Protein AF-A0A538U4K5-F1 (afdb_monomer_lite)

InterPro domains:
  IPR019690 Protein of unknown function DUF2569 [PF10754] (77-224)

Secondary structure (DSSP, 8-state):
--HHHHHHHHHHHHSS-----GGG-SPPPS-PPP--PPPP---------------------PPP---S------PPPPS-THHHHHHHHHHHHHHHHHHTTGGGGGGSSHHHHHHHH-TTSTT--S-HHHHHHHHHHHHHHHHHHHHHHHHHHTT-TTHHHHHHHHHHHHHHHHHHHHHHHHT-TT--HHHHHHHHHHHHHHHHHHHHHHHHHHH-HHHHHH---

pLDDT: mean 70.92, std 19.91, range [31.58, 97.25]

Radius of gyration: 25.98 Å; chains: 1; bounding box: 56×48×83 Å

Organism: Eiseniibacteriota bacterium (NCBI:txid2212470)

Foldseek 3Di:
DDVVLVVLLVLLLLLLPALLLLLVQQDDDDDDDDDDDDDDDDDDDDDDDDDDDDDDDDDDDDDDDDPDDDDPPQDQDDQDDSSVSNLVSLVCQLVRLVVNCVSVVVCPDPVNVCLDPDPPDPSNQVCNVLSCLSVVLSVVLNVLSVVLNVLSVVLAPCNLVSVLVSLVSSLVSLVVSLVVVVVRPSRDPVSNVSSVVSSVSNVVSSVVSSCCCVPPPSSVRRRPD

Structure (mmCIF, N/CA/C/O backbone):
data_AF-A0A538U4K5-F1
#
_entry.id   AF-A0A538U4K5-F1
#
loop_
_atom_site.group_PDB
_atom_site.id
_atom_site.type_symbol
_atom_site.label_atom_id
_atom_site.label_alt_id
_atom_site.label_comp_id
_atom_site.label_asym_id
_atom_site.label_entity_id
_atom_site.label_seq_id
_atom_site.pdbx_PDB_ins_code
_atom_site.Cartn_x
_atom_site.Cartn_y
_atom_site.Cartn_z
_atom_site.occupancy
_atom_site.B_iso_or_equiv
_atom_site.auth_seq_id
_atom_site.auth_comp_id
_atom_site.auth_asym_id
_atom_site.auth_atom_id
_atom_site.pdbx_PDB_model_num
ATOM 1 N N . MET A 1 1 ? 3.832 12.870 24.064 1.00 53.09 1 MET A N 1
ATOM 2 C CA . MET A 1 1 ? 4.054 11.869 22.998 1.00 53.09 1 MET A CA 1
ATOM 3 C C . MET A 1 1 ? 5.325 11.111 23.354 1.00 53.09 1 MET A C 1
ATOM 5 O O . MET A 1 1 ? 6.377 11.726 23.405 1.00 53.09 1 MET A O 1
ATOM 9 N N . ASN A 1 2 ? 5.238 9.840 23.737 1.00 70.75 2 ASN A N 1
ATOM 10 C CA . ASN A 1 2 ? 6.406 9.018 24.077 1.00 70.75 2 ASN A CA 1
ATOM 11 C C . ASN A 1 2 ? 7.205 8.670 22.805 1.00 70.75 2 ASN A C 1
ATOM 13 O O . ASN A 1 2 ? 6.616 8.486 21.743 1.00 70.75 2 ASN A O 1
ATOM 17 N N . TRP A 1 3 ? 8.536 8.563 22.904 1.00 47.19 3 TRP A N 1
ATOM 18 C CA . TRP A 1 3 ? 9.438 8.273 21.772 1.00 47.19 3 TRP A CA 1
ATOM 19 C C . TRP A 1 3 ? 9.068 6.997 20.996 1.00 47.19 3 TRP A C 1
ATOM 21 O O . TRP A 1 3 ? 9.219 6.943 19.779 1.00 47.19 3 TRP A O 1
ATOM 31 N N . LEU A 1 4 ? 8.475 6.012 21.677 1.00 50.88 4 LEU A N 1
ATOM 32 C CA . LEU A 1 4 ? 7.882 4.823 21.057 1.00 50.88 4 LEU A CA 1
ATOM 33 C C . LEU A 1 4 ? 6.727 5.156 20.098 1.00 50.88 4 LEU A C 1
ATOM 35 O O . LEU A 1 4 ? 6.628 4.554 19.036 1.00 50.88 4 LEU A O 1
ATOM 39 N N . GLY A 1 5 ? 5.879 6.133 20.427 1.00 46.34 5 GLY A N 1
ATOM 40 C CA . GLY A 1 5 ? 4.803 6.599 19.549 1.00 46.34 5 GLY A CA 1
ATOM 41 C C . GLY A 1 5 ? 5.328 7.285 18.288 1.00 46.34 5 GLY A C 1
ATOM 42 O O . GLY A 1 5 ? 4.755 7.107 17.219 1.00 46.34 5 GLY A O 1
ATOM 43 N N . VAL A 1 6 ? 6.454 7.999 18.386 1.00 54.22 6 VAL A N 1
ATOM 44 C CA . VAL A 1 6 ? 7.130 8.615 17.231 1.00 54.22 6 VAL A CA 1
ATOM 45 C C . VAL A 1 6 ? 7.805 7.553 16.365 1.00 54.22 6 VAL A C 1
ATOM 47 O O . VAL A 1 6 ? 7.625 7.567 15.153 1.00 54.22 6 VAL A O 1
ATOM 50 N N . LEU A 1 7 ? 8.508 6.586 16.959 1.00 53.94 7 LEU A N 1
ATOM 51 C CA . LEU A 1 7 ? 9.105 5.467 16.221 1.00 53.94 7 LEU A CA 1
ATOM 52 C C . LEU A 1 7 ? 8.051 4.617 15.509 1.00 53.94 7 LEU A C 1
ATOM 54 O O . LEU A 1 7 ? 8.257 4.224 14.366 1.00 53.94 7 LEU A O 1
ATOM 58 N N . VAL A 1 8 ? 6.899 4.382 16.140 1.00 55.75 8 VAL A N 1
ATOM 59 C CA . VAL A 1 8 ? 5.781 3.663 15.519 1.00 55.75 8 VAL A CA 1
ATOM 60 C C . VAL A 1 8 ? 5.079 4.514 14.463 1.00 55.75 8 VAL A C 1
ATOM 62 O O . VAL A 1 8 ? 4.696 3.972 13.433 1.00 55.75 8 VAL A O 1
ATOM 65 N N . LEU A 1 9 ? 4.941 5.831 14.643 1.00 57.16 9 LEU A N 1
ATOM 66 C CA . LEU A 1 9 ? 4.434 6.729 13.599 1.00 57.16 9 LEU A CA 1
ATOM 67 C C . LEU A 1 9 ? 5.369 6.725 12.379 1.00 57.16 9 LEU A C 1
ATOM 69 O O . LEU A 1 9 ? 4.904 6.576 11.254 1.00 57.16 9 LEU A O 1
ATOM 73 N N . LEU A 1 10 ? 6.682 6.810 12.597 1.00 54.56 10 LEU A N 1
ATOM 74 C CA . LEU A 1 10 ? 7.697 6.727 11.545 1.00 54.56 10 LEU A CA 1
ATOM 75 C C . LEU A 1 10 ? 7.718 5.347 10.884 1.00 54.56 10 LEU A C 1
ATOM 77 O O . LEU A 1 10 ? 7.832 5.265 9.665 1.00 54.56 10 LEU A O 1
ATOM 81 N N . ALA A 1 11 ? 7.538 4.271 11.653 1.00 51.53 11 ALA A N 1
ATOM 82 C CA . ALA A 1 11 ? 7.352 2.933 11.107 1.00 51.53 11 ALA A CA 1
ATOM 83 C C . ALA A 1 11 ? 6.053 2.843 10.297 1.00 51.53 11 ALA A C 1
ATOM 85 O O . ALA A 1 11 ? 6.064 2.249 9.238 1.00 51.53 11 ALA A O 1
ATOM 86 N N . SER A 1 12 ? 4.961 3.483 10.722 1.00 50.16 12 SER A N 1
ATOM 87 C CA . SER A 1 12 ? 3.667 3.490 10.013 1.00 50.16 12 SER A CA 1
ATOM 88 C C . SER A 1 12 ? 3.699 4.318 8.727 1.00 50.16 12 SER A C 1
ATOM 90 O O . SER A 1 12 ? 3.069 3.950 7.742 1.00 50.16 12 SER A O 1
ATOM 92 N N . LEU A 1 13 ? 4.462 5.413 8.718 1.00 56.06 13 LEU A N 1
ATOM 93 C CA . LEU A 1 13 ? 4.720 6.237 7.534 1.00 56.06 13 LEU A CA 1
ATOM 94 C C . LEU A 1 13 ? 5.759 5.597 6.595 1.00 56.06 13 LEU A C 1
ATOM 96 O O . LEU A 1 13 ? 5.723 5.835 5.388 1.00 56.06 13 LEU A O 1
ATOM 100 N N . GLY A 1 14 ? 6.670 4.783 7.138 1.00 47.31 14 GLY A N 1
ATOM 101 C CA . GLY A 1 14 ? 7.687 4.023 6.404 1.00 47.31 14 GLY A CA 1
ATOM 102 C C . GLY A 1 14 ? 7.277 2.597 6.016 1.00 47.31 14 GLY A C 1
ATOM 103 O O . GLY A 1 14 ? 8.011 1.941 5.285 1.00 47.31 14 GLY A O 1
ATOM 104 N N . LEU A 1 15 ? 6.123 2.120 6.490 1.00 47.16 15 LEU A N 1
ATOM 105 C CA . LEU A 1 15 ? 5.632 0.749 6.323 1.00 47.16 15 LEU A CA 1
ATOM 106 C C . LEU A 1 15 ? 5.167 0.439 4.902 1.00 47.16 15 LEU A C 1
ATOM 108 O O . LEU A 1 15 ? 5.254 -0.700 4.458 1.00 47.16 15 LEU A O 1
ATOM 112 N N . GLY A 1 16 ? 4.727 1.456 4.169 1.00 43.38 16 GLY A N 1
ATOM 113 C CA . GLY A 1 16 ? 4.852 1.432 2.723 1.00 43.38 16 GLY A CA 1
ATOM 114 C C . GLY A 1 16 ? 6.176 2.095 2.424 1.00 43.38 16 GLY A C 1
ATOM 115 O O . GLY A 1 16 ? 6.209 3.314 2.384 1.00 43.38 16 GLY A O 1
ATOM 116 N N . GLY A 1 17 ? 7.288 1.377 2.284 1.00 41.28 17 GLY A N 1
ATOM 117 C CA . GLY A 1 17 ? 8.502 2.038 1.809 1.00 41.28 17 GLY A CA 1
ATOM 118 C C . GLY A 1 17 ? 8.335 2.495 0.366 1.00 41.28 17 GLY A C 1
ATOM 119 O O . GLY A 1 17 ? 7.265 2.359 -0.232 1.00 41.28 17 GLY A O 1
ATOM 120 N N . GLY A 1 18 ? 9.338 3.238 -0.100 1.00 43.12 18 GLY A N 1
ATOM 121 C CA . GLY A 1 18 ? 9.331 3.978 -1.361 1.00 43.12 18 GLY A CA 1
ATOM 122 C C . GLY A 1 18 ? 8.609 3.210 -2.448 1.00 43.12 18 GLY A C 1
ATOM 123 O O . GLY A 1 18 ? 8.937 2.053 -2.683 1.00 43.12 18 GLY A O 1
ATOM 124 N N . VAL A 1 19 ? 7.634 3.855 -3.085 1.00 43.81 19 VAL A N 1
ATOM 125 C CA . VAL A 1 19 ? 7.150 3.375 -4.374 1.00 43.81 19 VAL A CA 1
ATOM 126 C C . VAL A 1 19 ? 8.402 3.161 -5.210 1.00 43.81 19 VAL A C 1
ATOM 128 O O . VAL A 1 19 ? 9.259 4.054 -5.251 1.00 43.81 19 VAL A O 1
ATOM 131 N N . SER A 1 20 ? 8.603 1.925 -5.656 1.00 47.94 20 SER A N 1
ATOM 132 C CA . SER A 1 20 ? 9.858 1.400 -6.179 1.00 47.94 20 SER A CA 1
ATOM 133 C C . SER A 1 20 ? 10.149 2.003 -7.547 1.00 47.94 20 SER A C 1
ATOM 135 O O . SER A 1 20 ? 10.231 1.317 -8.548 1.00 47.94 20 SER A O 1
ATOM 137 N N . GLY A 1 21 ? 10.346 3.321 -7.596 1.00 45.84 21 GLY A N 1
ATOM 138 C CA . GLY A 1 21 ? 10.650 4.057 -8.809 1.00 45.84 21 GLY A CA 1
ATOM 139 C C . GLY A 1 21 ? 12.049 3.722 -9.317 1.00 45.84 21 GLY A C 1
ATOM 140 O O . GLY A 1 21 ? 12.937 4.558 -9.333 1.00 45.84 21 GLY A O 1
ATOM 141 N N . TRP A 1 22 ? 12.313 2.520 -9.798 1.00 45.53 22 TRP A N 1
ATOM 142 C CA . TRP A 1 22 ? 13.553 2.230 -10.526 1.00 45.53 22 TRP A CA 1
ATOM 143 C C . TRP A 1 22 ? 13.806 3.273 -11.643 1.00 45.53 22 TRP A C 1
ATOM 145 O O . TRP A 1 22 ? 14.951 3.621 -11.938 1.00 45.53 22 TRP A O 1
ATOM 155 N N . ALA A 1 23 ? 12.730 3.878 -12.165 1.00 44.97 23 ALA A N 1
ATOM 156 C CA . ALA A 1 23 ? 12.706 4.979 -13.118 1.00 44.97 23 ALA A CA 1
ATOM 157 C C . ALA A 1 23 ? 13.570 6.207 -12.756 1.00 44.97 23 ALA A C 1
ATOM 159 O O . ALA A 1 23 ? 13.979 6.917 -13.678 1.00 44.97 23 ALA A O 1
ATOM 160 N N . TYR A 1 24 ? 13.868 6.480 -11.477 1.00 44.34 24 TYR A N 1
ATOM 161 C CA . TYR A 1 24 ? 14.724 7.613 -11.083 1.00 44.34 24 TYR A CA 1
ATOM 162 C C . TYR A 1 24 ? 16.225 7.271 -11.038 1.00 44.34 24 TYR A C 1
ATOM 164 O O . TYR A 1 24 ? 17.035 8.144 -10.733 1.00 44.34 24 TYR A O 1
ATOM 172 N N . ARG A 1 25 ? 16.626 6.026 -11.340 1.00 51.12 25 ARG A N 1
ATOM 173 C CA . ARG A 1 25 ? 18.028 5.570 -11.205 1.00 51.12 25 ARG A CA 1
ATOM 174 C C . ARG A 1 25 ? 18.653 5.029 -12.486 1.00 51.12 25 ARG A C 1
ATOM 176 O O . ARG A 1 25 ? 19.656 4.323 -12.425 1.00 51.12 25 ARG A O 1
ATOM 183 N N . LEU A 1 26 ? 18.098 5.396 -13.638 1.00 43.41 26 LEU A N 1
ATOM 184 C CA . LEU A 1 26 ? 18.816 5.325 -14.907 1.00 43.41 26 LEU A CA 1
ATOM 185 C C . LEU A 1 26 ? 19.558 6.650 -15.113 1.00 43.41 26 LEU A C 1
ATOM 187 O O . LEU A 1 26 ? 18.973 7.721 -14.972 1.00 43.41 26 LEU A O 1
ATOM 191 N N . ARG A 1 27 ? 20.862 6.552 -15.389 1.00 41.72 27 ARG A N 1
ATOM 192 C CA . ARG A 1 27 ? 21.797 7.666 -15.606 1.00 41.72 27 ARG A CA 1
ATOM 193 C C . ARG A 1 27 ? 21.199 8.723 -16.553 1.00 41.72 27 ARG A C 1
ATOM 195 O O . ARG A 1 27 ? 21.012 8.410 -17.727 1.00 41.72 27 ARG A O 1
ATOM 202 N N . PRO A 1 28 ? 20.982 9.976 -16.115 1.00 44.31 28 PRO A N 1
ATOM 203 C CA . PRO A 1 28 ? 20.905 11.097 -17.041 1.00 44.31 28 PRO A CA 1
ATOM 204 C C . PRO A 1 28 ? 22.292 11.289 -17.666 1.00 44.31 28 PRO A C 1
ATOM 206 O O . PRO A 1 28 ? 23.302 11.274 -16.954 1.00 44.31 28 PRO A O 1
ATOM 209 N N . ALA A 1 29 ? 22.365 11.445 -18.989 1.00 39.00 29 ALA A N 1
ATOM 210 C CA . ALA A 1 29 ? 23.572 11.971 -19.619 1.00 39.00 29 ALA A CA 1
ATOM 211 C C . ALA A 1 29 ? 23.937 13.312 -18.948 1.00 39.00 29 ALA A C 1
ATOM 213 O O . ALA A 1 29 ? 23.056 14.086 -18.580 1.00 39.00 29 ALA A O 1
ATOM 214 N N . ALA A 1 30 ? 25.231 13.517 -18.706 1.00 41.78 30 ALA A N 1
ATOM 215 C CA . ALA A 1 30 ? 25.769 14.598 -17.888 1.00 41.78 30 ALA A CA 1
ATOM 216 C C . ALA A 1 30 ? 25.244 15.989 -18.293 1.00 41.78 30 ALA A C 1
ATOM 218 O O . ALA A 1 30 ? 25.270 16.338 -19.470 1.00 41.78 30 ALA A O 1
ATOM 219 N N . GLY A 1 31 ? 24.837 16.789 -17.301 1.00 42.06 31 GLY A N 1
ATOM 220 C CA . GLY A 1 31 ? 24.504 18.203 -17.486 1.00 42.06 31 GLY A CA 1
ATOM 221 C C . GLY A 1 31 ? 23.609 18.767 -16.382 1.00 42.06 31 GLY A C 1
ATOM 222 O O . GLY A 1 31 ? 22.417 18.949 -16.594 1.00 42.06 31 GLY A O 1
ATOM 223 N N . SER A 1 32 ? 24.170 19.052 -15.205 1.00 43.31 32 SER A N 1
ATOM 224 C CA . SER A 1 32 ? 23.484 19.816 -14.148 1.00 43.31 32 SER A CA 1
ATOM 225 C C . SER A 1 32 ? 23.875 21.299 -14.227 1.00 43.31 32 SER A C 1
ATOM 227 O O . SER A 1 32 ? 25.074 21.572 -14.277 1.00 43.31 32 SER A O 1
ATOM 229 N N . PRO A 1 33 ? 22.939 22.263 -14.141 1.00 41.78 33 PRO A N 1
ATOM 230 C CA . PRO A 1 33 ? 23.240 23.616 -13.673 1.00 41.78 33 PRO A CA 1
ATOM 231 C C . PRO A 1 33 ? 22.948 23.783 -12.161 1.00 41.78 33 PRO A C 1
ATOM 233 O O . PRO A 1 33 ? 22.245 22.956 -11.574 1.00 41.78 33 PRO A O 1
ATOM 236 N N . PRO A 1 34 ? 23.537 24.801 -11.499 1.00 47.62 34 PRO A N 1
ATOM 237 C CA . PRO A 1 34 ? 23.807 24.773 -10.064 1.00 47.62 34 PRO A CA 1
ATOM 238 C C . PRO A 1 34 ? 22.653 25.241 -9.160 1.00 47.62 34 PRO A C 1
ATOM 240 O O . PRO A 1 34 ? 21.861 26.116 -9.493 1.00 47.62 34 PRO A O 1
ATOM 243 N N . THR A 1 35 ? 22.660 24.631 -7.975 1.00 43.12 35 THR A N 1
ATOM 244 C CA . THR A 1 35 ? 22.139 24.996 -6.648 1.00 43.12 35 THR A CA 1
ATOM 245 C C . THR A 1 35 ? 21.566 26.408 -6.452 1.00 43.12 35 THR A C 1
ATOM 247 O O . THR A 1 35 ? 22.290 27.396 -6.538 1.00 43.12 35 THR A O 1
ATOM 250 N N . ALA A 1 36 ? 20.310 26.481 -5.993 1.00 35.66 36 ALA A N 1
ATOM 251 C CA . ALA A 1 36 ? 19.756 27.641 -5.291 1.00 35.66 36 ALA A CA 1
ATOM 252 C C . ALA A 1 36 ? 19.605 27.326 -3.788 1.00 35.66 36 ALA A C 1
ATOM 254 O O . ALA A 1 36 ? 19.061 26.288 -3.410 1.00 35.66 36 ALA A O 1
ATOM 255 N N . ALA A 1 37 ? 20.142 28.212 -2.948 1.00 41.94 37 ALA A N 1
ATOM 256 C CA . ALA A 1 37 ? 20.173 28.125 -1.488 1.00 41.94 37 ALA A CA 1
ATOM 257 C C . ALA A 1 37 ? 18.790 28.362 -0.839 1.00 41.94 37 ALA A C 1
ATOM 259 O O . ALA A 1 37 ? 17.983 29.106 -1.397 1.00 41.94 37 ALA A O 1
ATOM 260 N N . PRO A 1 38 ? 18.505 27.804 0.354 1.00 45.44 38 PRO A N 1
ATOM 261 C CA . PRO A 1 38 ? 17.278 28.112 1.079 1.00 45.44 38 PRO A CA 1
ATOM 262 C C . PRO A 1 38 ? 17.400 29.402 1.909 1.00 45.44 38 PRO A C 1
ATOM 264 O O . PRO A 1 38 ? 18.354 29.597 2.662 1.00 45.44 38 PRO A O 1
ATOM 267 N N . LEU A 1 39 ? 16.384 30.260 1.780 1.00 34.03 39 LEU A N 1
ATOM 268 C CA . LEU A 1 39 ? 16.107 31.420 2.630 1.00 34.03 39 LEU A CA 1
ATOM 269 C C . LEU A 1 39 ? 15.771 30.968 4.060 1.00 34.03 39 LEU A C 1
ATOM 271 O O . LEU A 1 39 ? 14.847 30.183 4.273 1.00 34.03 39 LEU A O 1
ATOM 275 N N . ALA A 1 40 ? 16.516 31.488 5.034 1.00 35.91 40 ALA A N 1
ATOM 276 C CA . ALA A 1 40 ? 16.239 31.349 6.457 1.00 35.91 40 ALA A CA 1
ATOM 277 C C . ALA A 1 40 ? 15.166 32.360 6.888 1.00 35.91 40 ALA A C 1
ATOM 279 O O . ALA A 1 40 ? 15.289 33.550 6.602 1.00 35.91 40 ALA A O 1
ATOM 280 N N . LEU A 1 41 ? 14.141 31.898 7.606 1.00 37.06 41 LEU A N 1
ATOM 281 C CA . LEU A 1 41 ? 13.192 32.757 8.310 1.00 37.06 41 LEU A CA 1
ATOM 282 C C . LEU A 1 41 ? 13.137 32.29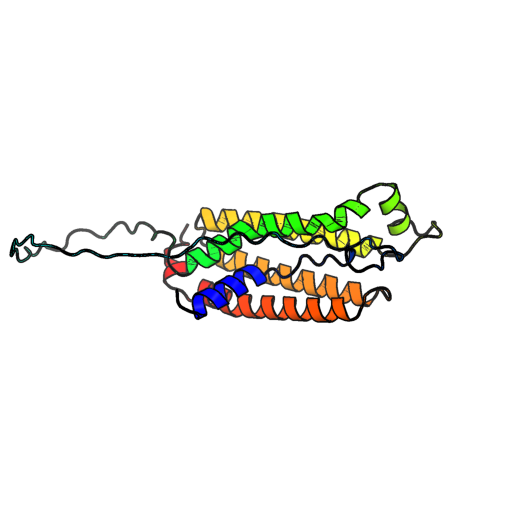7 9.770 1.00 37.06 41 LEU A C 1
ATOM 284 O O . LEU A 1 41 ? 12.618 31.224 10.078 1.00 37.06 41 LEU A O 1
ATOM 288 N N . ALA A 1 42 ? 13.749 33.087 10.647 1.00 43.19 42 ALA A N 1
ATOM 289 C CA . ALA A 1 42 ? 13.606 32.972 12.091 1.00 43.19 42 ALA A CA 1
ATOM 290 C C . ALA A 1 42 ? 12.321 33.683 12.540 1.00 43.19 42 ALA A C 1
ATOM 292 O O . ALA A 1 42 ? 11.874 34.625 11.880 1.00 43.19 42 ALA A O 1
ATOM 293 N N . PRO A 1 43 ? 11.751 33.276 13.678 1.00 50.19 43 PRO A N 1
ATOM 294 C CA . PRO A 1 43 ? 11.221 34.284 14.588 1.00 50.19 43 PRO A CA 1
ATOM 295 C C . PRO A 1 43 ? 11.913 34.262 15.958 1.00 50.19 43 PRO A C 1
ATOM 297 O O . PRO A 1 43 ? 12.255 33.206 16.495 1.00 50.19 43 PRO A O 1
ATOM 300 N N . ASP A 1 44 ? 12.101 35.474 16.481 1.00 43.19 44 ASP A N 1
ATOM 301 C CA . ASP A 1 44 ? 12.688 35.821 17.774 1.00 43.19 44 ASP A CA 1
ATOM 302 C C . ASP A 1 44 ? 11.922 35.235 18.979 1.00 43.19 44 ASP A C 1
ATOM 304 O O . ASP A 1 44 ? 10.699 35.075 18.918 1.00 43.19 44 ASP A O 1
ATOM 308 N N . PRO A 1 45 ? 12.601 34.997 20.120 1.00 55.91 45 PRO A N 1
ATOM 309 C CA . PRO A 1 45 ? 11.965 34.669 21.389 1.00 55.91 45 PRO A CA 1
ATOM 310 C C . PRO A 1 45 ? 12.190 35.768 22.439 1.00 55.91 45 PRO A C 1
ATOM 312 O O . PRO A 1 45 ? 13.320 35.961 22.853 1.00 55.91 45 PRO A O 1
ATOM 315 N N . LEU A 1 46 ? 11.138 36.415 22.946 1.00 35.41 46 LEU A N 1
ATOM 316 C CA . LEU A 1 46 ? 11.053 37.097 24.256 1.00 35.41 46 LEU A CA 1
ATOM 317 C C . LEU A 1 46 ? 9.545 37.317 24.507 1.00 35.41 46 LEU A C 1
ATOM 319 O O . LEU A 1 46 ? 8.837 37.673 23.577 1.00 35.41 46 LEU A O 1
ATOM 323 N N . GLY A 1 47 ? 8.913 37.129 25.659 1.00 32.81 47 GLY A N 1
ATOM 324 C CA . GLY A 1 47 ? 9.327 37.011 27.046 1.00 32.81 47 GLY A CA 1
ATOM 325 C C . GLY A 1 47 ? 8.209 37.640 27.902 1.00 32.81 47 GLY A C 1
ATOM 326 O O . GLY A 1 47 ? 7.405 38.419 27.399 1.00 32.81 47 GLY A O 1
ATOM 327 N N . VAL A 1 48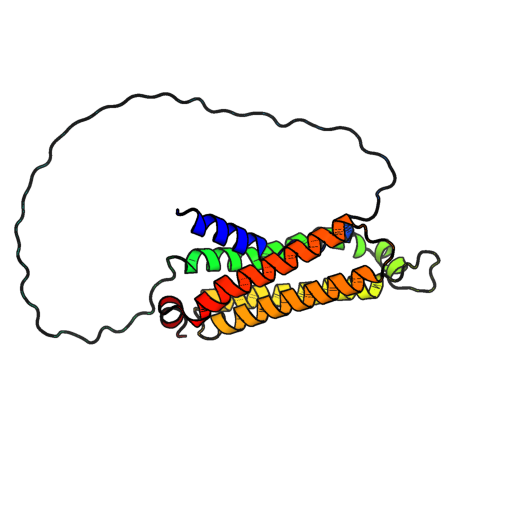 ? 8.247 37.359 29.205 1.00 40.16 48 VAL A N 1
ATOM 328 C CA . VAL A 1 48 ? 7.568 38.062 30.313 1.00 40.16 48 VAL A CA 1
ATOM 329 C C . VAL A 1 48 ? 6.239 37.479 30.829 1.00 40.16 48 VAL A C 1
ATOM 331 O O . VAL A 1 48 ? 5.261 37.252 30.126 1.00 40.16 48 VAL A O 1
ATOM 334 N N . ALA A 1 49 ? 6.304 37.234 32.138 1.00 32.56 49 ALA A N 1
ATOM 335 C CA . ALA A 1 49 ? 5.338 36.703 33.081 1.00 32.56 49 ALA A CA 1
ATOM 336 C C . ALA A 1 49 ? 4.189 37.667 33.421 1.00 32.56 49 ALA A C 1
ATOM 338 O O . ALA A 1 49 ? 4.337 38.871 33.256 1.00 32.56 49 ALA A O 1
ATOM 339 N N . ALA A 1 50 ? 3.125 37.148 34.041 1.00 36.09 50 ALA A N 1
ATOM 340 C CA . ALA A 1 50 ? 2.645 37.628 35.343 1.00 36.09 50 ALA A CA 1
ATOM 341 C C . ALA A 1 50 ? 1.511 36.741 35.885 1.00 36.09 50 ALA A C 1
ATOM 343 O O . ALA A 1 50 ? 0.777 36.088 35.151 1.00 36.09 50 ALA A O 1
ATOM 344 N N . SER A 1 51 ? 1.478 36.715 37.208 1.00 39.66 51 SER A N 1
ATOM 345 C CA . SER A 1 51 ? 0.691 35.961 38.177 1.00 39.66 51 SER A CA 1
ATOM 346 C C . SER A 1 51 ? -0.704 36.540 38.461 1.00 39.66 51 SER A C 1
ATOM 348 O O . SER A 1 51 ? -1.061 37.584 37.934 1.00 39.66 51 SER A O 1
ATOM 350 N N . GLU A 1 52 ? -1.376 35.886 39.425 1.00 41.38 52 GLU A N 1
ATOM 351 C CA . GLU A 1 52 ? -2.542 36.310 40.230 1.00 41.38 52 GLU A CA 1
ATOM 352 C C . GLU A 1 52 ? -3.932 35.941 39.681 1.00 41.38 52 GLU A C 1
ATOM 354 O O . GLU A 1 52 ? -4.169 35.985 38.485 1.00 41.38 52 GLU A O 1
ATOM 359 N N . LEU A 1 53 ? -4.945 35.573 40.473 1.00 38.09 53 LEU A N 1
ATOM 360 C CA . LEU A 1 53 ? -5.097 35.159 41.876 1.00 38.09 53 LEU A CA 1
ATOM 361 C C . LEU A 1 53 ? -6.534 34.600 42.011 1.00 38.09 53 LEU A C 1
ATOM 363 O O . LEU A 1 53 ? -7.429 35.014 41.286 1.00 38.09 53 LEU A O 1
ATOM 367 N N . ALA A 1 54 ? -6.720 33.718 42.995 1.00 31.58 54 ALA A N 1
ATOM 368 C CA . ALA A 1 54 ? -7.916 33.515 43.826 1.00 31.58 54 ALA A CA 1
ATOM 369 C C . ALA A 1 54 ? -9.317 33.308 43.195 1.00 31.58 54 ALA A C 1
ATOM 371 O O . ALA A 1 54 ? -9.924 34.188 42.596 1.00 31.58 54 ALA A O 1
ATOM 372 N N . GLY A 1 55 ? -9.909 32.160 43.539 1.00 35.38 55 GLY A N 1
ATOM 373 C CA . GLY A 1 55 ? -11.332 31.866 43.380 1.00 35.38 55 GLY A CA 1
ATOM 374 C C . GLY A 1 55 ? -11.723 30.600 44.142 1.00 35.38 55 GLY A C 1
ATOM 375 O O . GLY A 1 55 ? -11.907 29.541 43.552 1.00 35.38 55 GLY A O 1
ATOM 376 N N . THR A 1 56 ? -11.783 30.699 45.467 1.00 37.28 56 THR A N 1
ATOM 377 C CA . THR A 1 56 ? -12.301 29.687 46.399 1.00 37.28 56 THR A CA 1
ATOM 378 C C . THR A 1 56 ? -13.781 29.404 46.128 1.00 37.28 56 THR A C 1
ATOM 380 O O . THR A 1 56 ? -14.560 30.347 46.075 1.00 37.28 56 THR A O 1
ATOM 383 N N . SER A 1 57 ? -14.204 28.136 46.069 1.00 38.34 57 SER A N 1
ATOM 384 C CA . SER A 1 57 ? -15.462 27.708 46.704 1.00 38.34 57 SER A CA 1
ATOM 385 C C . SER A 1 57 ? -15.566 26.185 46.766 1.00 38.34 57 SER A C 1
ATOM 387 O O . SER A 1 57 ? -15.475 25.488 45.757 1.00 38.34 57 SER A O 1
ATOM 389 N N . ALA A 1 58 ? -15.748 25.687 47.984 1.00 36.88 58 ALA A N 1
ATOM 390 C CA . ALA A 1 58 ? -16.028 24.301 48.300 1.00 36.88 58 ALA A CA 1
ATOM 391 C C . ALA A 1 58 ? -17.515 23.991 48.071 1.00 36.88 58 ALA A C 1
ATOM 393 O O . ALA A 1 58 ? -18.382 24.736 48.517 1.00 36.88 58 ALA A O 1
ATOM 394 N N . ALA A 1 59 ? -17.808 22.844 47.462 1.00 40.88 59 ALA A N 1
ATOM 395 C CA . ALA A 1 59 ? -19.114 22.205 47.565 1.00 40.88 59 ALA A CA 1
ATOM 396 C C . ALA A 1 59 ? -18.907 20.701 47.761 1.00 40.88 59 ALA A C 1
ATOM 398 O O . ALA A 1 59 ? -18.625 19.947 46.832 1.00 40.88 59 ALA A O 1
ATOM 399 N N . THR A 1 60 ? -18.998 20.283 49.019 1.00 44.16 60 THR A N 1
ATOM 400 C CA . THR A 1 60 ? -19.108 18.891 49.442 1.00 44.16 60 THR A CA 1
ATOM 401 C C . THR A 1 60 ? -20.482 18.350 49.066 1.00 44.16 60 THR A C 1
ATOM 403 O O . THR A 1 60 ? -21.494 18.835 49.566 1.00 44.16 60 THR A O 1
ATOM 406 N N . GLY A 1 61 ? -20.515 17.311 48.237 1.00 37.75 61 GLY A N 1
ATOM 407 C CA . GLY A 1 61 ? -21.697 16.490 47.993 1.00 37.75 61 GLY A CA 1
ATOM 408 C C . GLY A 1 61 ? -21.267 15.039 47.824 1.00 37.75 61 GLY A C 1
ATOM 409 O O . GLY A 1 61 ? -20.706 14.680 46.793 1.00 37.75 61 GLY A O 1
ATOM 410 N N . PHE A 1 62 ? -21.472 14.215 48.853 1.00 47.97 62 PHE A N 1
ATOM 411 C CA . PHE A 1 62 ? -21.306 12.765 48.747 1.00 47.97 62 PHE A CA 1
ATOM 412 C C . PHE A 1 62 ? -22.459 12.157 47.921 1.00 47.97 62 PHE A C 1
ATOM 414 O O . PHE A 1 62 ? -23.584 12.656 47.988 1.00 47.97 62 PHE A O 1
ATOM 421 N N . PRO A 1 63 ? -22.194 11.094 47.141 1.00 53.12 63 PRO A N 1
ATOM 422 C CA . PRO A 1 63 ? -23.117 10.567 46.143 1.00 53.12 63 PRO A CA 1
ATOM 423 C C . PRO A 1 63 ? -24.218 9.688 46.752 1.00 53.12 63 PRO A C 1
ATOM 425 O O . PRO A 1 63 ? -23.965 8.833 47.599 1.00 53.12 63 PRO A O 1
ATOM 428 N N . THR A 1 64 ? -25.444 9.854 46.258 1.00 51.69 64 THR A N 1
ATOM 429 C CA . THR A 1 64 ? -26.567 8.931 46.472 1.00 51.69 64 THR A CA 1
ATOM 430 C C . THR A 1 64 ? -26.307 7.610 45.729 1.00 51.69 64 THR A C 1
ATOM 432 O O . THR A 1 64 ? -25.951 7.656 44.548 1.00 51.69 64 THR A O 1
ATOM 435 N N . PRO A 1 65 ? -26.493 6.426 46.346 1.00 53.28 65 PRO A N 1
ATOM 436 C CA . PRO A 1 65 ? -26.344 5.159 45.644 1.00 53.28 65 PRO A CA 1
ATOM 437 C C . PRO A 1 65 ? -27.603 4.902 44.808 1.00 53.28 65 PRO A C 1
ATOM 439 O O . PRO A 1 65 ? -28.653 4.540 45.336 1.00 53.28 65 PRO A O 1
ATOM 442 N N . ALA A 1 66 ? -27.514 5.111 43.496 1.00 50.88 66 ALA A N 1
ATOM 443 C CA . ALA A 1 66 ? -28.528 4.621 42.571 1.00 50.88 66 ALA A CA 1
ATOM 444 C C . ALA A 1 66 ? -28.370 3.097 42.431 1.00 50.88 66 ALA A C 1
ATOM 446 O O . ALA A 1 66 ? -27.276 2.605 42.155 1.00 50.88 66 ALA A O 1
ATOM 447 N N . GLY A 1 67 ? -29.464 2.364 42.664 1.00 43.88 67 GLY A N 1
ATOM 448 C CA . GLY A 1 67 ? -29.568 0.917 42.464 1.00 43.88 67 GLY A CA 1
ATOM 449 C C . GLY A 1 67 ? -29.275 0.476 41.020 1.00 43.88 67 GLY A C 1
ATOM 450 O O . GLY A 1 67 ? -28.983 1.312 40.164 1.00 43.88 67 GLY A O 1
ATOM 451 N N . PRO A 1 68 ? -29.328 -0.838 40.730 1.00 59.06 68 PRO A N 1
ATOM 452 C CA . PRO A 1 68 ? -28.781 -1.425 39.510 1.00 59.06 68 PRO A CA 1
ATOM 453 C C . PRO A 1 68 ? -29.640 -1.044 38.300 1.00 59.06 68 PRO A C 1
ATOM 455 O O . PRO A 1 68 ? -30.581 -1.742 37.931 1.00 59.06 68 PRO A O 1
ATOM 458 N N . ALA A 1 69 ? -29.329 0.102 37.704 1.00 48.34 69 ALA A N 1
ATOM 459 C CA . ALA A 1 69 ? -29.984 0.606 36.515 1.00 48.34 69 ALA A CA 1
ATOM 460 C C . ALA A 1 69 ? -29.152 0.264 35.276 1.00 48.34 69 ALA A C 1
ATOM 462 O O . ALA A 1 69 ? -28.034 0.745 35.109 1.00 48.34 69 ALA A O 1
ATOM 463 N N . ALA A 1 70 ? -29.798 -0.513 34.409 1.00 48.09 70 ALA A N 1
ATOM 464 C CA . ALA A 1 70 ? -29.613 -0.581 32.968 1.00 48.09 70 ALA A CA 1
ATOM 465 C C . ALA A 1 70 ? -28.293 -1.176 32.454 1.00 48.09 70 ALA A C 1
ATOM 467 O O . ALA A 1 70 ? -27.225 -0.567 32.481 1.00 48.09 70 ALA A O 1
ATOM 468 N N . GLU A 1 71 ? -28.424 -2.364 31.864 1.00 47.84 71 GLU A N 1
ATOM 469 C CA . GLU A 1 71 ? -27.538 -2.863 30.818 1.00 47.84 71 GLU A CA 1
ATOM 470 C C . GLU A 1 71 ? -27.266 -1.732 29.818 1.00 47.84 71 GLU A C 1
ATOM 472 O O . GLU A 1 71 ? -28.158 -1.274 29.106 1.00 47.84 71 GLU A O 1
ATOM 477 N N . SER A 1 72 ? -26.036 -1.217 29.811 1.00 50.25 72 SER A N 1
ATOM 478 C CA . SER A 1 72 ? -25.656 -0.170 28.876 1.00 50.25 72 SER A CA 1
ATOM 479 C C . SER A 1 72 ? -25.754 -0.738 27.463 1.00 50.25 72 SER A C 1
ATOM 481 O O . SER A 1 72 ? -24.984 -1.644 27.130 1.00 50.25 72 SER A O 1
ATOM 483 N N . GLU A 1 73 ? -26.635 -0.192 26.625 1.00 51.03 73 GLU A N 1
ATOM 484 C CA . GLU A 1 73 ? -26.540 -0.362 25.178 1.00 51.03 73 GLU A CA 1
ATOM 485 C C . GLU A 1 73 ? -25.116 0.019 24.760 1.00 51.03 73 GLU A C 1
ATOM 487 O O . GLU A 1 73 ? -24.719 1.190 24.787 1.00 51.03 73 GLU A O 1
ATOM 492 N N . SER A 1 74 ? -24.284 -0.987 24.486 1.00 58.72 74 SER A N 1
ATOM 493 C CA . SER A 1 74 ? -22.846 -0.795 24.352 1.00 58.72 74 SER A CA 1
ATOM 494 C C . SER A 1 74 ? -22.549 -0.152 23.002 1.00 58.72 74 SER A C 1
ATOM 496 O O . SER A 1 74 ? -22.218 -0.826 22.024 1.00 58.72 74 SER A O 1
ATOM 498 N N . THR A 1 75 ? -22.684 1.170 22.932 1.00 68.25 75 THR A N 1
ATOM 499 C CA . THR A 1 75 ? -22.268 1.950 21.769 1.00 68.25 75 THR A CA 1
ATOM 500 C C . THR A 1 75 ? -20.792 1.642 21.491 1.00 68.25 75 THR A C 1
ATOM 502 O O . THR A 1 75 ? -19.968 1.763 22.407 1.00 68.25 75 THR A O 1
ATOM 505 N N . PRO A 1 76 ? -20.416 1.250 20.258 1.00 68.00 76 PRO A N 1
ATOM 506 C CA . PRO A 1 76 ? -19.037 0.909 19.948 1.00 68.00 76 PRO A CA 1
ATOM 507 C C . PRO A 1 76 ? -18.098 2.067 20.313 1.00 68.00 76 PRO A C 1
ATOM 509 O O . PRO A 1 76 ? -18.347 3.209 19.900 1.00 68.00 76 PRO A O 1
ATOM 512 N N . PRO A 1 77 ? -17.007 1.813 21.058 1.00 72.50 77 PRO A N 1
ATOM 513 C CA . PRO A 1 77 ? -16.103 2.866 21.492 1.00 72.50 77 PRO A CA 1
ATOM 514 C C . PRO A 1 77 ? -15.557 3.657 20.299 1.00 72.50 77 PRO A C 1
ATOM 516 O O . PRO A 1 77 ? -15.210 3.096 19.255 1.00 72.50 77 PRO A O 1
ATOM 519 N N . LYS A 1 78 ? -15.469 4.983 20.467 1.00 78.69 78 LYS A N 1
ATOM 520 C CA . LYS A 1 78 ? -14.886 5.899 19.475 1.00 78.69 78 LYS A CA 1
ATOM 521 C C . LYS A 1 78 ? -13.435 5.499 19.155 1.00 78.69 78 LYS A C 1
ATOM 523 O O . LYS A 1 78 ? -12.710 4.999 20.019 1.00 78.69 78 LYS A O 1
ATOM 528 N N . ILE A 1 79 ? -13.013 5.740 17.910 1.00 81.56 79 ILE A N 1
ATOM 529 C CA . ILE A 1 79 ? -11.621 5.549 17.474 1.00 81.56 79 ILE A CA 1
ATOM 530 C C . ILE A 1 79 ? -10.732 6.481 18.307 1.00 81.56 79 ILE A C 1
ATOM 532 O O . ILE A 1 79 ? -11.007 7.673 18.404 1.00 81.56 79 ILE A O 1
ATOM 536 N N . GLY A 1 80 ? -9.684 5.942 18.930 1.00 81.06 80 GLY A N 1
ATOM 537 C CA . GLY A 1 80 ? -8.797 6.724 19.788 1.00 81.06 80 GLY A CA 1
ATOM 538 C C . GLY A 1 80 ? -7.558 5.956 20.241 1.00 81.06 80 GLY A C 1
ATOM 539 O O . GLY A 1 80 ? -7.440 4.746 20.024 1.00 81.06 80 GLY A O 1
ATOM 540 N N . GLY A 1 81 ? -6.633 6.666 20.889 1.00 83.44 81 GLY A N 1
ATOM 541 C CA . GLY A 1 81 ? -5.340 6.125 21.312 1.00 83.44 81 GLY A CA 1
ATOM 542 C C . GLY A 1 81 ? -4.477 5.700 20.121 1.00 83.44 81 GLY A C 1
ATOM 543 O O . GLY A 1 81 ? -4.473 6.352 19.082 1.00 83.44 81 GLY A O 1
ATOM 544 N N . TRP A 1 82 ? -3.782 4.569 20.255 1.00 83.19 82 TRP A N 1
ATOM 545 C CA . TRP A 1 82 ? -2.894 4.015 19.223 1.00 83.19 82 TRP A CA 1
ATOM 546 C C . TRP A 1 82 ? -3.581 3.730 17.882 1.00 83.19 82 TRP A C 1
ATOM 548 O O . TRP A 1 82 ? -2.941 3.808 16.837 1.00 83.19 82 TRP A O 1
ATOM 558 N N . LEU A 1 83 ? -4.893 3.481 17.889 1.00 86.56 83 LEU A N 1
ATOM 559 C CA . LEU A 1 83 ? -5.654 3.253 16.663 1.00 86.56 83 LEU A CA 1
ATOM 560 C C . LEU A 1 83 ? -5.732 4.505 15.772 1.00 86.56 83 LEU A C 1
ATOM 562 O O . LEU A 1 83 ? -5.905 4.380 14.563 1.00 86.56 83 LEU A O 1
ATOM 566 N N . TYR A 1 84 ? -5.568 5.702 16.346 1.00 87.62 84 TYR A N 1
ATOM 567 C CA . TYR A 1 84 ? -5.510 6.943 15.575 1.00 87.62 84 TYR A CA 1
ATOM 568 C C . TYR A 1 84 ? -4.271 6.988 14.673 1.00 87.62 84 TYR A C 1
ATOM 570 O O . TYR A 1 84 ? -4.383 7.345 13.507 1.00 87.62 84 TYR A O 1
ATOM 578 N N . LEU A 1 85 ? -3.108 6.560 15.180 1.00 86.19 85 LEU A N 1
ATOM 579 C CA . LEU A 1 85 ? -1.863 6.542 14.402 1.00 86.19 85 LEU A CA 1
ATOM 580 C C . LEU A 1 85 ? -1.974 5.599 13.201 1.00 86.19 85 LEU A C 1
ATOM 582 O O . LEU A 1 85 ? -1.599 5.964 12.088 1.00 86.19 85 LEU A O 1
ATOM 586 N N . LEU A 1 86 ? -2.558 4.417 13.420 1.00 87.69 86 LEU A N 1
ATOM 587 C CA . LEU A 1 86 ? -2.854 3.485 12.338 1.00 87.69 86 LEU A CA 1
ATOM 588 C C . LEU A 1 86 ? -3.829 4.099 11.328 1.00 87.69 86 LEU A C 1
ATOM 590 O O . LEU A 1 86 ? -3.594 4.013 10.128 1.00 87.69 86 LEU A O 1
ATOM 594 N N . GLY A 1 87 ? -4.896 4.742 11.809 1.00 90.19 87 GLY A N 1
ATOM 595 C CA . GLY A 1 87 ? -5.892 5.396 10.961 1.00 90.19 87 GLY A CA 1
ATOM 596 C C . GLY A 1 87 ? -5.296 6.482 10.068 1.00 90.19 87 GLY A C 1
ATOM 597 O O . GLY A 1 87 ? -5.615 6.539 8.884 1.00 90.19 87 GLY A O 1
ATOM 598 N N . VAL A 1 88 ? -4.380 7.292 10.607 1.00 89.06 88 VAL A N 1
ATOM 599 C CA . VAL A 1 88 ? -3.622 8.286 9.833 1.00 89.06 88 VAL A CA 1
ATOM 600 C C . VAL A 1 88 ? -2.796 7.596 8.746 1.00 89.06 88 VAL A C 1
ATOM 602 O O . VAL A 1 88 ? -2.896 7.971 7.581 1.00 89.06 88 VAL A O 1
ATOM 605 N N . GLY A 1 89 ? -2.041 6.547 9.085 1.00 86.75 89 GLY A N 1
ATOM 606 C CA . GLY A 1 89 ? -1.275 5.784 8.093 1.00 86.75 89 GLY A CA 1
ATOM 607 C C . GLY A 1 89 ? -2.157 5.218 6.974 1.00 86.75 89 GLY A C 1
ATOM 608 O O . GLY A 1 89 ? -1.861 5.397 5.792 1.00 86.75 89 GLY A O 1
ATOM 609 N N . VAL A 1 90 ? -3.289 4.611 7.336 1.00 91.25 90 VAL A N 1
ATOM 610 C CA . VAL A 1 90 ? -4.274 4.070 6.386 1.00 91.25 90 VAL A CA 1
ATOM 611 C C . VAL A 1 90 ? -4.842 5.167 5.477 1.00 91.25 90 VAL A C 1
ATOM 613 O O . VAL A 1 90 ? -4.946 4.954 4.272 1.00 91.25 90 VAL A O 1
ATOM 616 N N . ALA A 1 91 ? -5.147 6.351 6.013 1.00 92.69 91 ALA A N 1
ATOM 617 C CA . ALA A 1 91 ? -5.670 7.475 5.234 1.00 92.69 91 ALA A CA 1
ATOM 618 C C . ALA A 1 91 ? -4.659 8.034 4.219 1.00 92.69 91 ALA A C 1
ATOM 620 O O . ALA A 1 91 ? -5.042 8.382 3.103 1.00 92.69 91 ALA A O 1
ATOM 621 N N . PHE A 1 92 ? -3.370 8.086 4.568 1.00 90.44 92 PHE A N 1
ATOM 622 C CA . PHE A 1 92 ? -2.322 8.602 3.675 1.00 90.44 92 PHE A CA 1
ATOM 623 C C . PHE A 1 92 ? -1.800 7.573 2.660 1.00 90.44 92 PHE A C 1
ATOM 625 O O . PHE A 1 92 ? -1.208 7.958 1.650 1.00 90.44 92 PHE A O 1
ATOM 632 N N . THR A 1 93 ? -2.029 6.278 2.890 1.00 88.06 93 THR A N 1
ATOM 633 C CA . THR A 1 93 ? -1.564 5.192 2.008 1.00 88.06 93 THR A CA 1
ATOM 634 C C . THR A 1 93 ? -1.990 5.353 0.535 1.00 88.06 93 THR A C 1
ATOM 636 O O . THR A 1 93 ? -1.102 5.308 -0.317 1.00 88.06 93 THR A O 1
ATOM 639 N N . PRO A 1 94 ? -3.274 5.583 0.181 1.00 91.12 94 PRO A N 1
ATOM 640 C CA . PRO A 1 94 ? -3.678 5.712 -1.225 1.00 91.12 94 PRO A CA 1
ATOM 641 C C . PRO A 1 94 ? -3.002 6.893 -1.930 1.00 91.12 94 PRO A C 1
ATOM 643 O O . PRO A 1 94 ? -2.502 6.743 -3.043 1.00 91.12 94 PRO A O 1
ATOM 646 N N . ALA A 1 95 ? -2.920 8.049 -1.261 1.00 91.00 95 ALA A N 1
ATOM 647 C CA . ALA A 1 95 ? -2.241 9.223 -1.802 1.00 91.00 95 ALA A CA 1
ATOM 648 C C . ALA A 1 95 ? -0.760 8.925 -2.064 1.00 91.00 95 ALA A C 1
ATOM 650 O O . ALA A 1 95 ? -0.237 9.230 -3.131 1.00 91.00 95 ALA A O 1
ATOM 651 N N . ARG A 1 96 ? -0.091 8.262 -1.118 1.00 85.50 96 ARG A N 1
ATOM 652 C CA . ARG A 1 96 ? 1.309 7.861 -1.255 1.00 85.50 96 ARG A CA 1
ATOM 653 C C . ARG A 1 96 ? 1.537 6.928 -2.452 1.00 85.50 96 ARG A C 1
ATOM 655 O O . ARG A 1 96 ? 2.483 7.155 -3.204 1.00 85.50 96 ARG A O 1
ATOM 662 N N . ILE A 1 97 ? 0.702 5.898 -2.618 1.00 86.81 97 ILE A N 1
ATOM 663 C CA . ILE A 1 97 ? 0.796 4.971 -3.761 1.00 86.81 97 ILE A CA 1
ATOM 664 C C . ILE A 1 97 ? 0.642 5.754 -5.067 1.00 86.81 97 ILE A C 1
ATOM 666 O O . ILE A 1 97 ? 1.463 5.604 -5.968 1.00 86.81 97 ILE A O 1
ATOM 670 N N . LEU A 1 98 ? -0.349 6.647 -5.130 1.00 87.56 98 LEU A N 1
ATOM 671 C CA . LEU A 1 98 ? -0.608 7.478 -6.302 1.00 87.56 98 LEU A CA 1
ATOM 672 C C . LEU A 1 98 ? 0.580 8.388 -6.651 1.00 87.56 98 LEU A C 1
ATOM 674 O O . LEU A 1 98 ? 0.999 8.433 -7.804 1.00 87.56 98 LEU A O 1
ATOM 678 N N . PHE A 1 99 ? 1.175 9.074 -5.669 1.00 85.69 99 PHE A N 1
ATOM 679 C CA . PHE A 1 99 ? 2.350 9.926 -5.905 1.00 85.69 99 PHE A CA 1
ATOM 680 C C . PHE A 1 99 ? 3.555 9.149 -6.423 1.00 85.69 99 PHE A C 1
ATOM 682 O O . PHE A 1 99 ? 4.364 9.677 -7.185 1.00 85.69 99 PHE A O 1
ATOM 689 N N . GLY A 1 100 ? 3.677 7.885 -6.044 1.00 82.38 100 GLY A N 1
ATOM 690 C CA . GLY A 1 100 ? 4.751 7.051 -6.537 1.00 82.38 100 GLY A CA 1
ATOM 691 C C . GLY A 1 100 ? 4.618 6.592 -7.981 1.00 82.38 100 GLY A C 1
ATOM 692 O O . GLY A 1 100 ? 5.579 6.043 -8.507 1.00 82.38 100 GLY A O 1
ATOM 693 N N . TRP A 1 101 ? 3.486 6.849 -8.639 1.00 83.56 101 TRP A N 1
ATOM 694 C CA . TRP A 1 101 ? 3.346 6.654 -10.084 1.00 83.56 101 TRP A CA 1
ATOM 695 C C . TRP A 1 101 ? 3.971 7.788 -10.892 1.00 83.56 101 TRP A C 1
ATOM 697 O O . TRP A 1 101 ? 4.183 7.622 -12.091 1.00 83.56 101 TRP A O 1
ATOM 707 N N . ALA A 1 102 ? 4.294 8.930 -10.274 1.00 85.06 102 ALA A N 1
ATOM 708 C CA . ALA A 1 102 ? 4.857 10.078 -10.984 1.00 85.06 102 ALA A CA 1
ATOM 709 C C . ALA A 1 102 ? 6.087 9.729 -11.856 1.00 85.06 102 ALA A C 1
ATOM 711 O O . ALA A 1 102 ? 6.158 10.197 -12.993 1.00 85.06 102 ALA A O 1
ATOM 712 N N . PRO A 1 103 ? 7.028 8.860 -11.424 1.00 77.75 103 PRO A N 1
ATOM 713 C CA . PRO A 1 103 ? 8.149 8.438 -12.263 1.00 77.75 103 PRO A CA 1
ATOM 714 C C . PRO A 1 103 ? 7.753 7.566 -13.463 1.00 77.75 103 PRO A C 1
ATOM 716 O O . PRO A 1 103 ? 8.529 7.482 -14.414 1.00 77.75 103 PRO A O 1
ATOM 719 N N . LEU A 1 104 ? 6.583 6.918 -13.428 1.00 78.00 104 LEU A N 1
ATOM 720 C CA . LEU A 1 104 ? 6.070 6.068 -14.508 1.00 78.00 104 LEU A CA 1
ATOM 721 C C . LEU A 1 104 ? 5.421 6.877 -15.624 1.00 78.00 104 LEU A C 1
ATOM 723 O O . LEU A 1 104 ? 5.370 6.408 -16.757 1.00 78.00 104 LEU A O 1
ATOM 727 N N . TRP A 1 105 ? 4.983 8.107 -15.343 1.00 81.88 105 TRP A N 1
ATOM 728 C CA . TRP A 1 105 ? 4.301 8.951 -16.327 1.00 81.88 105 TRP A CA 1
ATOM 729 C C . TRP A 1 105 ? 5.119 9.173 -17.599 1.00 81.88 105 TRP A C 1
ATOM 731 O O . TRP A 1 105 ? 4.551 9.187 -18.688 1.00 81.88 105 TRP A O 1
ATOM 741 N N . LYS A 1 106 ? 6.453 9.247 -17.496 1.00 79.25 106 LYS A N 1
ATOM 742 C CA . LYS A 1 106 ? 7.333 9.387 -18.669 1.00 79.25 106 LYS A CA 1
ATOM 743 C C . LYS A 1 106 ? 7.288 8.192 -19.626 1.00 79.25 106 LYS A C 1
ATOM 745 O O . LYS A 1 106 ? 7.640 8.354 -20.785 1.00 79.25 106 LYS A O 1
ATOM 750 N N . TYR A 1 107 ? 6.871 7.015 -19.157 1.00 75.19 107 TYR A N 1
ATOM 751 C CA . TYR A 1 107 ? 6.771 5.798 -19.966 1.00 75.19 107 TYR A CA 1
ATOM 752 C C . TYR A 1 107 ? 5.365 5.559 -20.529 1.00 75.19 107 TYR A C 1
ATOM 754 O O . TYR A 1 107 ? 5.191 4.651 -21.332 1.00 75.19 107 TYR A O 1
ATOM 762 N N . LEU A 1 108 ? 4.368 6.367 -20.145 1.00 78.00 108 LEU A N 1
ATOM 763 C CA . LEU A 1 108 ? 2.994 6.242 -20.649 1.00 78.00 108 LEU A CA 1
ATOM 764 C C . LEU A 1 108 ? 2.793 6.889 -22.033 1.00 78.00 108 LEU A C 1
ATOM 766 O O . LEU A 1 108 ? 1.762 6.671 -22.665 1.00 78.00 108 LEU A O 1
ATOM 770 N N . GLY A 1 109 ? 3.755 7.682 -22.516 1.00 79.94 109 GLY A N 1
ATOM 771 C CA . GLY A 1 109 ? 3.724 8.237 -23.871 1.00 79.94 109 GLY A CA 1
ATOM 772 C C . GLY A 1 109 ? 4.068 7.186 -24.932 1.00 79.94 109 GLY A C 1
ATOM 773 O O . GLY A 1 109 ? 4.959 6.369 -24.716 1.00 79.94 109 GLY A O 1
ATOM 774 N N . LEU A 1 110 ? 3.413 7.236 -26.101 1.00 73.81 110 LEU A N 1
ATOM 775 C CA . LEU A 1 110 ? 3.631 6.289 -27.212 1.00 73.81 110 LEU A CA 1
ATOM 776 C C . LEU A 1 110 ? 5.110 6.144 -27.606 1.00 73.81 110 LEU A C 1
ATOM 778 O O . LEU A 1 110 ? 5.585 5.029 -27.816 1.00 73.81 110 LEU A O 1
ATOM 782 N N . GLU A 1 111 ? 5.843 7.258 -27.653 1.00 76.06 111 GLU A N 1
ATOM 783 C CA . GLU A 1 111 ? 7.267 7.278 -28.015 1.00 76.06 111 GLU A CA 1
ATOM 784 C C . GLU A 1 111 ? 8.153 6.572 -26.985 1.00 76.06 111 GLU A C 1
ATOM 786 O O . GLU A 1 111 ? 9.149 5.945 -27.338 1.00 76.06 111 GLU A O 1
ATOM 791 N N . ALA A 1 112 ? 7.771 6.641 -25.709 1.00 75.12 112 ALA A N 1
ATOM 792 C CA . ALA A 1 112 ? 8.494 6.004 -24.624 1.00 75.12 112 ALA A CA 1
ATOM 793 C C . ALA A 1 112 ? 8.051 4.558 -24.396 1.00 75.12 112 ALA A C 1
ATOM 795 O O . ALA A 1 112 ? 8.853 3.794 -23.882 1.00 75.12 112 ALA A O 1
ATOM 796 N N . TRP A 1 113 ? 6.823 4.182 -24.775 1.00 75.00 113 TRP A N 1
ATOM 797 C CA . TRP A 1 113 ? 6.239 2.846 -24.601 1.00 75.00 113 TRP A CA 1
ATOM 798 C C . TRP A 1 113 ? 6.679 1.847 -25.680 1.00 75.00 113 TRP A C 1
ATOM 800 O O . TRP A 1 113 ? 6.930 0.672 -25.385 1.00 75.00 113 TRP A O 1
ATOM 810 N N . ALA A 1 114 ? 6.794 2.298 -26.935 1.00 75.81 114 ALA A N 1
ATOM 811 C CA . ALA A 1 114 ? 7.090 1.416 -28.063 1.00 75.81 114 ALA A CA 1
ATOM 812 C C . ALA A 1 114 ? 8.465 0.710 -27.958 1.00 75.81 114 ALA A C 1
ATOM 814 O O . ALA A 1 114 ? 8.513 -0.510 -28.137 1.00 75.81 114 ALA A O 1
ATOM 815 N N . PRO A 1 115 ? 9.568 1.390 -27.580 1.00 71.56 115 PRO A N 1
ATOM 816 C CA . PRO A 1 115 ? 10.869 0.741 -27.382 1.00 71.56 115 PRO A CA 1
ATOM 817 C C . PRO A 1 115 ? 10.876 -0.299 -26.254 1.00 71.56 115 PRO A C 1
ATOM 819 O O . PRO A 1 115 ? 11.677 -1.225 -26.264 1.00 71.56 115 PRO A O 1
ATOM 822 N N . VAL A 1 116 ? 9.977 -0.183 -25.277 1.00 70.31 116 VAL A N 1
ATOM 823 C CA . VAL A 1 116 ? 9.945 -1.060 -24.093 1.00 70.31 116 VAL A CA 1
ATOM 824 C C . VAL A 1 116 ? 9.182 -2.359 -24.352 1.00 70.31 116 VAL A C 1
ATOM 826 O O . VAL A 1 116 ? 9.405 -3.359 -23.666 1.00 70.31 116 VAL A O 1
ATOM 829 N N . THR A 1 117 ? 8.266 -2.342 -25.323 1.00 72.44 117 THR A N 1
ATOM 830 C CA . THR A 1 117 ? 7.272 -3.402 -25.549 1.00 72.44 117 THR A CA 1
ATOM 831 C C . THR A 1 117 ? 7.422 -4.129 -26.879 1.00 72.44 117 THR A C 1
ATOM 833 O O . THR A 1 117 ? 6.932 -5.251 -26.995 1.00 72.44 117 THR A O 1
ATOM 836 N N . HIS A 1 118 ? 8.130 -3.556 -27.856 1.00 76.44 118 HIS A N 1
ATOM 837 C CA . HIS A 1 118 ? 8.302 -4.155 -29.178 1.00 76.44 118 HIS A CA 1
ATOM 838 C C . HIS A 1 118 ? 9.731 -4.681 -29.395 1.00 76.44 118 HIS A C 1
ATOM 840 O O . HIS A 1 118 ? 10.644 -3.886 -29.625 1.00 76.44 118 HIS A O 1
ATOM 846 N N . PRO A 1 119 ? 9.929 -6.014 -29.431 1.00 71.31 119 PRO A N 1
ATOM 847 C CA . PRO A 1 119 ? 11.239 -6.628 -29.667 1.00 71.31 119 PRO A CA 1
ATOM 848 C C . PRO A 1 119 ? 11.865 -6.294 -31.027 1.00 71.31 119 PRO A C 1
ATOM 850 O O . PRO A 1 119 ? 13.066 -6.451 -31.206 1.00 71.31 119 PRO A O 1
ATOM 853 N N . ALA A 1 120 ? 11.054 -5.853 -31.994 1.00 73.00 120 ALA A N 1
ATOM 854 C CA . ALA A 1 120 ? 11.495 -5.513 -33.345 1.00 73.00 120 ALA A CA 1
ATOM 855 C C . ALA A 1 120 ? 12.235 -4.164 -33.436 1.00 73.00 120 ALA A C 1
ATOM 857 O O . ALA A 1 120 ? 12.811 -3.858 -34.479 1.00 73.00 120 ALA A O 1
ATOM 858 N N . LEU A 1 121 ? 12.210 -3.342 -32.379 1.00 71.62 121 LEU A N 1
ATOM 859 C CA . LEU A 1 121 ? 12.911 -2.060 -32.358 1.00 71.62 121 LEU A CA 1
ATOM 860 C C . LEU A 1 121 ? 14.362 -2.220 -31.869 1.00 71.62 121 LEU A C 1
ATOM 862 O O . LEU A 1 121 ? 14.592 -2.880 -30.857 1.00 71.62 121 LEU A O 1
ATOM 866 N N . PRO A 1 122 ? 15.342 -1.533 -32.493 1.00 66.75 122 PRO A N 1
ATOM 867 C CA . PRO A 1 122 ? 16.744 -1.553 -32.053 1.00 66.75 122 PRO A CA 1
ATOM 868 C C . PRO A 1 122 ? 16.959 -1.068 -30.611 1.00 66.75 122 PRO A C 1
ATOM 870 O O . PRO A 1 122 ? 17.954 -1.405 -29.981 1.00 66.75 122 PRO A O 1
ATOM 873 N N . ALA A 1 123 ? 16.026 -0.267 -30.091 1.00 62.75 123 ALA A N 1
ATOM 874 C CA . ALA A 1 123 ? 16.041 0.267 -28.733 1.00 62.75 123 ALA A CA 1
ATOM 875 C C . ALA A 1 123 ? 15.371 -0.663 -27.696 1.00 62.75 123 ALA A C 1
ATOM 877 O O . ALA A 1 123 ? 15.121 -0.232 -26.569 1.00 62.75 123 ALA A O 1
ATOM 878 N N . TYR A 1 124 ? 15.064 -1.918 -28.054 1.00 66.25 124 TYR A N 1
ATOM 879 C CA . TYR A 1 124 ? 14.415 -2.864 -27.150 1.00 66.25 124 TYR A CA 1
ATOM 880 C C . TYR A 1 124 ? 15.325 -3.301 -26.003 1.00 66.25 124 TYR A C 1
ATOM 882 O O . TYR A 1 124 ? 16.338 -3.968 -26.186 1.00 66.25 124 TYR A O 1
ATOM 890 N N . HIS A 1 125 ? 14.911 -2.950 -24.791 1.00 67.50 125 HIS A N 1
ATOM 891 C CA . HIS A 1 125 ? 15.612 -3.261 -23.542 1.00 67.50 125 HIS A CA 1
ATOM 892 C C . HIS A 1 125 ? 14.849 -4.227 -22.616 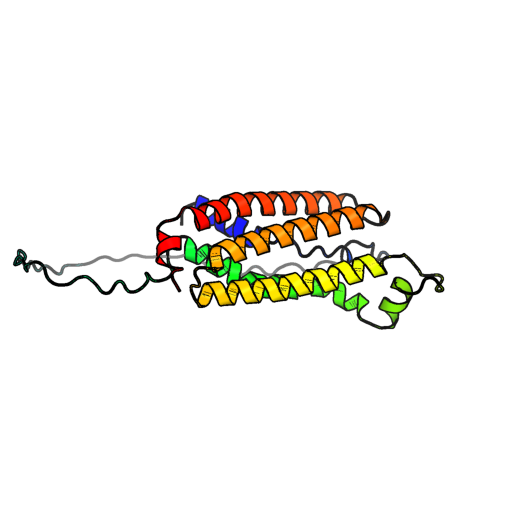1.00 67.50 125 HIS A C 1
ATOM 894 O O . HIS A 1 125 ? 15.260 -4.430 -21.477 1.00 67.50 125 HIS A O 1
ATOM 900 N N . GLY A 1 126 ? 13.739 -4.825 -23.072 1.00 70.06 126 GLY A N 1
ATOM 901 C CA . GLY A 1 126 ? 13.045 -5.894 -22.333 1.00 70.06 126 GLY A CA 1
ATOM 902 C C . GLY A 1 126 ? 12.316 -5.478 -21.050 1.00 70.06 126 GLY A C 1
ATOM 903 O O . GLY A 1 126 ? 11.892 -6.341 -20.289 1.00 70.06 126 GLY A O 1
ATOM 904 N N . LEU A 1 127 ? 12.138 -4.178 -20.796 1.00 74.25 127 LEU A N 1
ATOM 905 C CA . LEU A 1 127 ? 11.532 -3.670 -19.555 1.00 74.25 127 LEU A CA 1
ATOM 906 C C . LEU A 1 127 ? 9.989 -3.716 -19.549 1.00 74.25 127 LEU A C 1
ATOM 908 O O . LEU A 1 127 ? 9.378 -3.442 -18.520 1.00 74.25 127 LEU A O 1
ATOM 912 N N . GLY A 1 128 ? 9.345 -4.075 -20.666 1.00 78.38 128 GLY A N 1
ATOM 913 C CA . GLY A 1 128 ? 7.884 -4.079 -20.810 1.00 78.38 128 GLY A CA 1
ATOM 914 C C . GLY A 1 128 ? 7.147 -4.916 -19.753 1.00 78.38 128 GLY A C 1
ATOM 915 O O . GLY A 1 128 ? 6.239 -4.389 -19.110 1.00 78.38 128 GLY A O 1
ATOM 916 N N . PRO A 1 129 ? 7.541 -6.181 -19.502 1.00 80.62 129 PRO A N 1
ATOM 917 C CA . PRO A 1 129 ? 6.927 -7.001 -18.456 1.00 80.62 129 PRO A CA 1
ATOM 918 C C . PRO A 1 129 ? 7.058 -6.405 -17.048 1.00 80.62 129 PRO A C 1
ATOM 920 O O . PRO A 1 129 ? 6.114 -6.482 -16.268 1.00 80.62 129 PRO A O 1
ATOM 923 N N . ILE A 1 130 ? 8.196 -5.774 -16.734 1.00 81.94 130 ILE A N 1
ATOM 924 C CA . ILE A 1 130 ? 8.436 -5.122 -15.436 1.00 81.94 130 ILE A CA 1
ATOM 925 C C . ILE A 1 130 ? 7.542 -3.889 -15.294 1.00 81.94 130 ILE A C 1
ATOM 927 O O . ILE A 1 130 ? 6.903 -3.706 -14.264 1.00 81.94 130 ILE A O 1
ATOM 931 N N . LEU A 1 131 ? 7.425 -3.083 -16.350 1.00 82.31 131 LEU A N 1
ATOM 932 C CA . LEU A 1 131 ? 6.566 -1.901 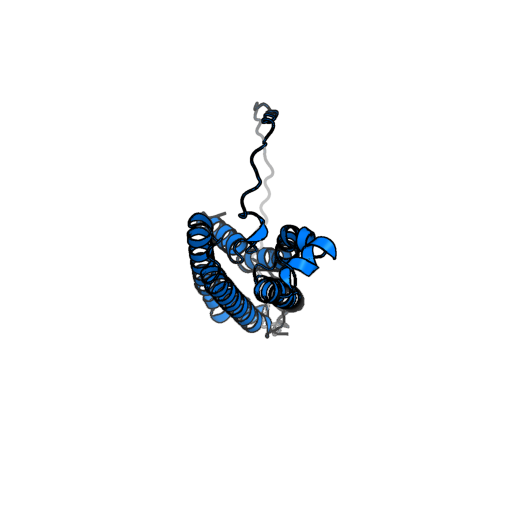-16.354 1.00 82.31 131 LEU A CA 1
ATOM 933 C C . LEU A 1 131 ? 5.080 -2.268 -16.190 1.00 82.31 131 LEU A C 1
ATOM 935 O O . LEU A 1 131 ? 4.355 -1.606 -15.448 1.00 82.31 131 LEU A O 1
ATOM 939 N N . LEU A 1 132 ? 4.626 -3.345 -16.843 1.00 85.38 132 LEU A N 1
ATOM 940 C CA . LEU A 1 132 ? 3.266 -3.872 -16.680 1.00 85.38 132 LEU A CA 1
ATOM 941 C C . LEU A 1 132 ? 3.026 -4.423 -15.270 1.00 85.38 132 LEU A C 1
ATOM 943 O O . LEU A 1 132 ? 1.965 -4.168 -14.697 1.00 85.38 132 LEU A O 1
ATOM 947 N N . LEU A 1 133 ? 3.998 -5.147 -14.707 1.00 87.19 133 LEU A N 1
ATOM 948 C CA . LEU A 1 133 ? 3.947 -5.620 -13.324 1.00 87.19 133 LEU A CA 1
ATOM 949 C C . LEU A 1 133 ? 3.822 -4.441 -12.356 1.00 87.19 133 LEU A C 1
ATOM 951 O O . LEU A 1 133 ? 2.984 -4.474 -11.458 1.00 87.19 133 LEU A O 1
ATOM 955 N N . GLU A 1 134 ? 4.622 -3.397 -12.546 1.00 86.62 134 GLU A N 1
ATOM 956 C CA . GLU A 1 134 ? 4.624 -2.236 -11.668 1.00 86.62 134 GLU A CA 1
ATOM 957 C C . GLU A 1 134 ? 3.309 -1.459 -11.755 1.00 86.62 134 GLU A C 1
ATOM 959 O O . GLU A 1 134 ? 2.707 -1.153 -10.724 1.00 86.62 134 GLU A O 1
ATOM 964 N N . LEU A 1 135 ? 2.811 -1.193 -12.965 1.00 88.25 135 LEU A N 1
ATOM 965 C CA . LEU A 1 135 ? 1.552 -0.478 -13.163 1.00 88.25 135 LEU A CA 1
ATOM 966 C C . LEU A 1 135 ? 0.356 -1.286 -12.637 1.00 88.25 135 LEU A C 1
ATOM 968 O O . LEU A 1 135 ? -0.463 -0.775 -11.870 1.00 88.25 135 LEU A O 1
ATOM 972 N N . GLY A 1 136 ? 0.271 -2.564 -13.013 1.00 90.38 136 GLY A N 1
ATOM 973 C CA . GLY A 1 136 ? -0.813 -3.453 -12.601 1.00 90.38 136 GLY A CA 1
ATOM 974 C C . GLY A 1 136 ? -0.792 -3.733 -11.101 1.00 90.38 136 GLY A C 1
ATOM 975 O O . GLY A 1 136 ? -1.815 -3.606 -10.426 1.00 90.38 136 GLY A O 1
ATOM 976 N N . GLY A 1 137 ? 0.378 -4.050 -10.553 1.00 90.94 137 GLY A N 1
ATOM 977 C CA . GLY A 1 137 ? 0.553 -4.349 -9.139 1.00 90.94 137 GLY A CA 1
ATOM 978 C C . GLY A 1 137 ? 0.311 -3.142 -8.243 1.00 90.94 137 GLY A C 1
ATOM 979 O O . GLY A 1 137 ? -0.455 -3.246 -7.283 1.00 90.94 137 GLY A O 1
ATOM 980 N N . ASN A 1 138 ? 0.843 -1.964 -8.586 1.00 90.06 138 ASN A N 1
ATOM 981 C CA . ASN A 1 138 ? 0.495 -0.756 -7.841 1.00 90.06 138 ASN A CA 1
ATOM 982 C C . ASN A 1 138 ? -0.988 -0.381 -8.005 1.00 90.06 138 ASN A C 1
ATOM 984 O O . ASN A 1 138 ? -1.562 0.197 -7.085 1.00 90.06 138 ASN A O 1
ATOM 988 N N . GLY A 1 139 ? -1.633 -0.727 -9.125 1.00 93.06 139 GLY A N 1
ATOM 989 C CA . GLY A 1 139 ? -3.075 -0.540 -9.318 1.00 93.06 139 GLY A CA 1
ATOM 990 C C . GLY A 1 139 ? -3.896 -1.399 -8.356 1.00 93.06 139 GLY A C 1
ATOM 991 O O . GLY A 1 139 ? -4.796 -0.896 -7.680 1.00 93.06 139 GLY A O 1
ATOM 992 N N . ILE A 1 140 ? -3.526 -2.674 -8.215 1.00 94.88 140 ILE A N 1
ATOM 993 C CA . ILE A 1 140 ? -4.111 -3.591 -7.225 1.00 94.88 140 ILE A CA 1
ATOM 994 C C . ILE A 1 140 ? -3.899 -3.051 -5.805 1.00 94.88 140 ILE A C 1
ATOM 996 O O . ILE A 1 140 ? -4.843 -3.020 -5.012 1.00 94.88 140 ILE A O 1
ATOM 1000 N N . LEU A 1 141 ? -2.691 -2.577 -5.481 1.00 92.25 141 LEU A N 1
ATOM 1001 C CA . LEU A 1 141 ? -2.397 -1.993 -4.170 1.00 92.25 141 LEU A CA 1
ATOM 1002 C C . LEU A 1 141 ? -3.169 -0.691 -3.922 1.00 92.25 141 LEU A C 1
ATOM 1004 O O . LEU A 1 141 ? -3.618 -0.459 -2.800 1.00 92.25 141 LEU A O 1
ATOM 1008 N N . LEU A 1 142 ? -3.386 0.141 -4.940 1.00 94.62 142 LEU A N 1
ATOM 1009 C CA . LEU A 1 142 ? -4.189 1.354 -4.814 1.00 94.62 142 LEU A CA 1
ATOM 1010 C C . LEU A 1 142 ? -5.638 1.006 -4.454 1.00 94.62 142 LEU A C 1
ATOM 1012 O O . LEU A 1 142 ? -6.151 1.497 -3.447 1.00 94.62 142 LEU A O 1
ATOM 1016 N N . VAL A 1 143 ? -6.269 0.102 -5.208 1.00 96.94 143 VAL A N 1
ATOM 1017 C CA . VAL A 1 143 ? -7.636 -0.373 -4.927 1.00 96.94 143 VAL A CA 1
ATOM 1018 C C . VAL A 1 143 ? -7.714 -1.010 -3.538 1.00 96.94 143 VAL A C 1
ATOM 1020 O O . VAL A 1 143 ? -8.609 -0.683 -2.756 1.00 96.94 143 VAL A O 1
ATOM 1023 N N . GLY A 1 144 ? -6.742 -1.858 -3.194 1.00 95.44 144 GLY A N 1
ATOM 1024 C CA . GLY A 1 144 ? -6.628 -2.463 -1.869 1.00 95.44 144 GLY A CA 1
ATOM 1025 C C . GLY A 1 144 ? -6.540 -1.416 -0.758 1.00 95.44 144 GLY A C 1
ATOM 1026 O O . GLY A 1 144 ? -7.274 -1.502 0.221 1.00 95.44 144 GLY A O 1
ATOM 1027 N N . SER A 1 145 ? -5.719 -0.377 -0.921 1.00 94.88 145 SER A N 1
ATOM 1028 C CA . SER A 1 145 ? -5.565 0.682 0.083 1.00 94.88 145 SER A CA 1
ATOM 1029 C C . SER A 1 145 ? -6.854 1.478 0.315 1.00 94.88 145 SER A C 1
ATOM 1031 O O . SER A 1 145 ? -7.194 1.778 1.462 1.00 94.88 145 SER A O 1
ATOM 1033 N N . ILE A 1 146 ? -7.618 1.755 -0.748 1.00 97.00 146 ILE A N 1
ATOM 1034 C CA . ILE A 1 146 ? -8.927 2.412 -0.657 1.00 97.00 146 ILE A CA 1
ATOM 1035 C C . ILE A 1 146 ? -9.914 1.500 0.074 1.00 97.00 146 ILE A C 1
ATOM 1037 O O . ILE A 1 146 ? -10.615 1.960 0.976 1.00 97.00 146 ILE A O 1
ATOM 1041 N N . LEU A 1 147 ? -9.936 0.203 -0.248 1.00 97.25 147 LEU A N 1
ATOM 1042 C CA . LEU A 1 147 ? -10.765 -0.772 0.461 1.00 97.25 147 LEU A CA 1
ATOM 1043 C C . LEU A 1 147 ? -10.438 -0.796 1.960 1.00 97.25 147 LEU A C 1
ATOM 1045 O O . LEU A 1 147 ? -11.348 -0.722 2.783 1.00 97.25 147 LEU A O 1
ATOM 1049 N N . ILE A 1 148 ? -9.156 -0.847 2.331 1.00 96.12 148 ILE A N 1
ATOM 1050 C CA . ILE A 1 148 ? -8.720 -0.816 3.735 1.00 96.12 148 ILE A CA 1
ATOM 1051 C C . ILE A 1 148 ? -9.171 0.469 4.434 1.00 96.12 148 ILE A C 1
ATOM 1053 O O . ILE A 1 148 ? -9.672 0.399 5.559 1.00 96.12 148 ILE A O 1
ATOM 1057 N N . LEU A 1 149 ? -9.055 1.623 3.776 1.00 96.06 149 LEU A N 1
ATOM 1058 C CA . LEU A 1 149 ? -9.550 2.894 4.305 1.00 96.06 149 LEU A CA 1
ATOM 1059 C C . LEU A 1 149 ? -11.066 2.863 4.531 1.00 96.06 149 LEU A C 1
ATOM 1061 O O . LEU A 1 149 ? -11.538 3.239 5.603 1.00 96.06 149 LEU A O 1
ATOM 1065 N N . VAL A 1 150 ? -11.836 2.357 3.568 1.00 97.06 150 VAL A N 1
ATOM 1066 C CA . VAL A 1 150 ? -13.293 2.224 3.702 1.00 97.06 150 VAL A CA 1
ATOM 1067 C C . VAL A 1 150 ? -13.655 1.281 4.853 1.00 97.06 150 VAL A C 1
ATOM 1069 O O . VAL A 1 150 ? -14.486 1.636 5.691 1.00 97.06 150 VAL A O 1
ATOM 1072 N N . LEU A 1 151 ? -13.011 0.113 4.953 1.00 94.19 151 LEU A N 1
ATOM 1073 C CA . LEU A 1 151 ? -13.235 -0.840 6.046 1.00 94.19 151 LEU A CA 1
ATOM 1074 C C . LEU A 1 151 ? -12.883 -0.237 7.413 1.00 94.19 151 LEU A C 1
ATOM 1076 O O . LEU A 1 151 ? -13.598 -0.481 8.391 1.00 94.19 151 LEU A O 1
ATOM 1080 N N . PHE A 1 152 ? -11.825 0.578 7.474 1.00 94.12 152 PHE A N 1
ATOM 1081 C CA . PHE A 1 152 ? -11.430 1.301 8.679 1.00 94.12 152 PHE A CA 1
ATOM 1082 C C . PHE A 1 152 ? -12.511 2.292 9.121 1.00 94.12 152 PHE A C 1
ATOM 1084 O O . PHE A 1 152 ? -12.958 2.256 10.270 1.00 94.12 152 PHE A O 1
ATOM 1091 N N . LEU A 1 153 ? -12.971 3.145 8.202 1.00 92.56 153 LEU A N 1
ATOM 1092 C CA . LEU A 1 153 ? -13.980 4.174 8.475 1.00 92.56 153 LEU A CA 1
ATOM 1093 C C . LEU A 1 153 ? -15.339 3.566 8.844 1.00 92.56 153 LEU A C 1
ATOM 1095 O O . LEU A 1 153 ? -16.010 4.055 9.753 1.00 92.56 153 LEU A O 1
ATOM 1099 N N . GLN A 1 154 ? -15.716 2.463 8.195 1.00 93.81 154 GLN A N 1
ATOM 1100 C CA . GLN A 1 154 ? -16.938 1.716 8.502 1.00 93.81 154 GLN A CA 1
ATOM 1101 C C . GLN A 1 154 ? -16.839 0.872 9.781 1.00 93.81 154 GLN A C 1
ATOM 1103 O O . GLN A 1 154 ? -17.846 0.306 10.211 1.00 93.81 154 GLN A O 1
ATOM 1108 N N . ARG A 1 155 ? -15.650 0.777 10.391 1.00 90.69 155 ARG A N 1
ATOM 1109 C CA . ARG A 1 155 ? -15.375 -0.050 11.575 1.00 90.69 155 ARG A CA 1
ATOM 1110 C C . ARG A 1 155 ? -15.799 -1.510 11.393 1.00 90.69 155 ARG A C 1
ATOM 1112 O O . ARG A 1 155 ? -16.343 -2.133 12.308 1.00 90.69 155 ARG A O 1
ATOM 1119 N N . ARG A 1 156 ? -15.549 -2.055 10.202 1.00 93.25 156 ARG A N 1
ATOM 1120 C CA . ARG A 1 156 ? -15.878 -3.446 9.884 1.00 93.25 156 ARG A CA 1
ATOM 1121 C C . ARG A 1 156 ? -14.982 -4.406 10.656 1.00 93.25 156 ARG A C 1
ATOM 1123 O O . ARG A 1 156 ? -13.768 -4.226 10.693 1.00 93.25 156 ARG A O 1
ATOM 1130 N N . SER A 1 157 ? -15.559 -5.473 11.184 1.00 92.56 157 SER A N 1
ATOM 1131 C CA . SER A 1 157 ? -14.860 -6.600 11.815 1.00 92.56 157 SER A CA 1
ATOM 1132 C C . SER A 1 157 ? -13.869 -7.307 10.881 1.00 92.56 157 SER A C 1
ATOM 1134 O O . SER A 1 157 ? -12.927 -7.953 11.341 1.00 92.56 157 SER A O 1
ATOM 1136 N N . SER A 1 158 ? -14.023 -7.144 9.563 1.00 93.75 158 SER A N 1
ATOM 1137 C CA . SER A 1 158 ? -13.072 -7.624 8.557 1.00 93.75 158 SER A CA 1
ATOM 1138 C C . SER A 1 158 ? -11.815 -6.757 8.422 1.00 93.75 158 SER A C 1
ATOM 1140 O O . SER A 1 158 ? -10.811 -7.259 7.914 1.00 93.75 158 SER A O 1
ATOM 1142 N N . PHE A 1 159 ? -11.821 -5.503 8.899 1.00 94.69 159 PHE A N 1
ATOM 1143 C CA . PHE A 1 159 ? -10.694 -4.572 8.750 1.00 94.69 159 PHE A CA 1
ATOM 1144 C C . PHE A 1 159 ? -9.356 -5.145 9.252 1.00 94.69 159 PHE A C 1
ATOM 1146 O O . PHE A 1 159 ? -8.405 -5.115 8.475 1.00 94.69 159 PHE A O 1
ATOM 1153 N N . PRO A 1 160 ? -9.241 -5.710 10.476 1.00 92.19 160 PRO A N 1
ATOM 1154 C CA . PRO A 1 160 ? -7.961 -6.209 10.984 1.00 92.19 160 PRO A CA 1
ATOM 1155 C C . PRO A 1 160 ? -7.330 -7.270 10.075 1.00 92.19 160 PRO A C 1
ATOM 1157 O O . PRO A 1 160 ? -6.146 -7.195 9.751 1.00 92.19 160 PRO A O 1
ATOM 1160 N N . ARG A 1 161 ? -8.139 -8.233 9.611 1.00 94.06 161 ARG A N 1
ATOM 1161 C CA . ARG A 1 161 ? -7.677 -9.305 8.718 1.00 94.06 161 ARG A CA 1
ATOM 1162 C C . ARG A 1 161 ? -7.348 -8.772 7.327 1.00 94.06 161 ARG A C 1
ATOM 1164 O O . ARG A 1 161 ? -6.323 -9.145 6.766 1.00 94.06 161 ARG A O 1
ATOM 1171 N N . ALA A 1 162 ? -8.186 -7.883 6.796 1.00 94.69 162 ALA A N 1
ATOM 1172 C CA . ALA A 1 162 ? -7.960 -7.262 5.498 1.00 94.69 162 ALA A CA 1
ATOM 1173 C C . ALA A 1 162 ? -6.673 -6.423 5.496 1.00 94.69 162 ALA A C 1
ATOM 1175 O O . ALA A 1 162 ? -5.899 -6.508 4.549 1.00 94.69 162 ALA A O 1
ATOM 1176 N N . TRP A 1 163 ? -6.403 -5.668 6.566 1.00 94.00 163 TRP A N 1
ATOM 1177 C CA . TRP A 1 163 ? -5.186 -4.866 6.699 1.00 94.00 163 TRP A CA 1
ATOM 1178 C C . TRP A 1 163 ? -3.931 -5.747 6.700 1.00 94.00 163 TRP A C 1
ATOM 1180 O O . TRP A 1 163 ? -2.985 -5.462 5.972 1.00 94.00 163 TRP A O 1
ATOM 1190 N N . ILE A 1 164 ? -3.940 -6.857 7.448 1.00 92.56 164 ILE A N 1
ATOM 1191 C CA . ILE A 1 164 ? -2.834 -7.830 7.451 1.00 92.56 164 ILE A CA 1
ATOM 1192 C C . ILE A 1 164 ? -2.627 -8.414 6.051 1.00 92.56 164 ILE A C 1
ATOM 1194 O O . ILE A 1 164 ? -1.500 -8.418 5.559 1.00 92.56 164 ILE A O 1
ATOM 1198 N N . ALA A 1 165 ? -3.702 -8.864 5.396 1.00 95.12 165 ALA A N 1
ATOM 1199 C CA . ALA A 1 165 ? -3.633 -9.401 4.039 1.00 95.12 165 ALA A CA 1
ATOM 1200 C C . ALA A 1 165 ? -3.053 -8.371 3.058 1.00 95.12 165 ALA A C 1
ATOM 1202 O O . ALA A 1 165 ? -2.145 -8.696 2.302 1.00 95.12 165 ALA A O 1
ATOM 1203 N N . PHE A 1 166 ? -3.505 -7.118 3.133 1.00 93.94 166 PHE A N 1
ATOM 1204 C CA . PHE A 1 166 ? -3.004 -6.021 2.310 1.00 93.94 166 PHE A CA 1
ATOM 1205 C C . PHE A 1 166 ? -1.496 -5.797 2.485 1.00 93.94 166 PHE A C 1
ATOM 1207 O O . PHE A 1 166 ? -0.770 -5.718 1.495 1.00 93.94 166 PHE A O 1
ATOM 1214 N N . ILE A 1 167 ? -1.005 -5.744 3.727 1.00 89.94 167 ILE A N 1
ATOM 1215 C CA . ILE A 1 167 ? 0.429 -5.569 3.992 1.00 89.94 167 ILE A CA 1
ATOM 1216 C C . ILE A 1 167 ? 1.232 -6.778 3.506 1.00 89.94 167 ILE A C 1
ATOM 1218 O O . ILE A 1 167 ? 2.265 -6.597 2.869 1.00 89.94 167 ILE A O 1
ATOM 1222 N N . VAL A 1 168 ? 0.759 -8.007 3.728 1.00 93.25 168 VAL A N 1
ATOM 1223 C CA . VAL A 1 168 ? 1.429 -9.212 3.209 1.00 93.25 168 VAL A CA 1
ATOM 1224 C C . VAL A 1 168 ? 1.497 -9.185 1.681 1.00 93.25 168 VAL A C 1
ATOM 1226 O O . VAL A 1 168 ? 2.573 -9.386 1.122 1.00 93.25 168 VAL A O 1
ATOM 1229 N N . THR A 1 169 ? 0.394 -8.870 0.996 1.00 92.25 169 THR A N 1
ATOM 1230 C CA . THR A 1 169 ? 0.366 -8.721 -0.466 1.00 92.25 169 THR A CA 1
ATOM 1231 C C . THR A 1 169 ? 1.332 -7.637 -0.940 1.00 92.25 169 THR A C 1
ATOM 1233 O O . THR A 1 169 ? 2.069 -7.865 -1.895 1.00 92.25 169 THR A O 1
ATOM 1236 N N . SER A 1 170 ? 1.393 -6.493 -0.253 1.00 90.12 170 SER A N 1
ATOM 1237 C CA . SER A 1 170 ? 2.362 -5.428 -0.539 1.00 90.12 170 SER A CA 1
ATOM 1238 C C . SER A 1 170 ? 3.810 -5.905 -0.411 1.00 90.12 170 SER A C 1
ATOM 1240 O O . SER A 1 170 ? 4.641 -5.524 -1.232 1.00 90.12 170 SER A O 1
ATOM 1242 N N . LEU A 1 171 ? 4.135 -6.715 0.601 1.00 89.56 171 LEU A N 1
ATOM 1243 C CA . LEU A 1 171 ? 5.492 -7.236 0.795 1.00 89.56 171 LEU A CA 1
ATOM 1244 C C . LEU A 1 171 ? 5.864 -8.273 -0.259 1.00 89.56 171 LEU A C 1
ATOM 1246 O O . LEU A 1 171 ? 6.978 -8.241 -0.774 1.00 89.56 171 LEU A O 1
ATOM 1250 N N . VAL A 1 172 ? 4.931 -9.161 -0.604 1.00 92.69 172 VAL A N 1
ATOM 1251 C CA . VAL A 1 172 ? 5.122 -10.134 -1.686 1.00 92.69 172 VAL A CA 1
ATOM 1252 C C . VAL A 1 172 ? 5.324 -9.410 -3.012 1.00 92.69 172 VAL A C 1
ATOM 1254 O O . VAL A 1 172 ? 6.266 -9.723 -3.731 1.00 92.69 172 VAL A O 1
ATOM 1257 N N . PHE A 1 173 ? 4.495 -8.409 -3.311 1.00 90.88 173 PHE A N 1
ATOM 1258 C CA . PHE A 1 173 ? 4.636 -7.603 -4.519 1.00 90.88 173 PHE A CA 1
ATOM 1259 C C . PHE A 1 173 ? 6.004 -6.919 -4.587 1.00 90.88 173 PHE A C 1
ATOM 1261 O O . PHE A 1 173 ? 6.697 -7.051 -5.590 1.00 90.88 173 PHE A O 1
ATOM 1268 N N . LEU A 1 174 ? 6.433 -6.272 -3.500 1.00 87.12 174 LEU A N 1
ATOM 1269 C CA . LEU A 1 174 ? 7.750 -5.641 -3.426 1.00 87.12 174 LEU A CA 1
ATOM 1270 C C . LEU A 1 174 ? 8.896 -6.647 -3.600 1.00 87.12 174 LEU A C 1
ATOM 1272 O O . LEU A 1 174 ? 9.905 -6.330 -4.224 1.00 87.12 174 LEU A O 1
ATOM 1276 N N . LEU A 1 175 ? 8.763 -7.857 -3.052 1.00 89.56 175 LEU A N 1
ATOM 1277 C CA . LEU A 1 175 ? 9.760 -8.910 -3.224 1.00 89.56 175 LEU A CA 1
ATOM 1278 C C . LEU A 1 175 ? 9.837 -9.371 -4.684 1.00 89.56 175 LEU A C 1
ATOM 1280 O O . LEU A 1 175 ? 10.938 -9.512 -5.211 1.00 89.56 175 LEU A O 1
ATOM 1284 N N . VAL A 1 176 ? 8.691 -9.582 -5.336 1.00 89.69 176 VAL A N 1
ATOM 1285 C CA . VAL A 1 176 ? 8.629 -9.953 -6.758 1.00 89.69 176 VAL A CA 1
ATOM 1286 C C . VAL A 1 176 ? 9.243 -8.852 -7.620 1.00 89.69 176 VAL A C 1
ATOM 1288 O O . VAL A 1 176 ? 10.120 -9.147 -8.427 1.00 89.69 176 VAL A O 1
ATOM 1291 N N . ASP A 1 177 ? 8.853 -7.595 -7.400 1.00 85.06 177 ASP A N 1
ATOM 1292 C CA . ASP A 1 177 ? 9.412 -6.424 -8.084 1.00 85.06 177 ASP A CA 1
ATOM 1293 C C . ASP A 1 177 ? 10.939 -6.359 -7.917 1.00 85.06 177 ASP A C 1
ATOM 1295 O O . ASP A 1 177 ? 11.690 -6.259 -8.891 1.00 85.06 177 ASP A O 1
ATOM 1299 N N . HIS A 1 178 ? 11.425 -6.553 -6.687 1.00 84.12 178 HIS A N 1
ATOM 1300 C CA . HIS A 1 178 ? 12.853 -6.588 -6.400 1.00 84.12 178 HIS A CA 1
ATOM 1301 C C . HIS A 1 178 ? 13.572 -7.717 -7.148 1.00 84.12 178 HIS A C 1
ATOM 1303 O O . HIS A 1 178 ? 14.580 -7.463 -7.805 1.00 84.12 178 HIS A O 1
ATOM 1309 N N . VAL A 1 179 ? 13.062 -8.950 -7.095 1.00 85.81 179 VAL A N 1
ATOM 1310 C CA . VAL A 1 179 ? 13.664 -10.105 -7.781 1.00 85.81 179 VAL A CA 1
ATOM 1311 C C . VAL A 1 179 ? 13.683 -9.900 -9.296 1.00 85.81 179 VAL A C 1
ATOM 1313 O O . VAL A 1 179 ? 14.711 -10.151 -9.924 1.00 85.81 179 VAL A O 1
ATOM 1316 N N . MET A 1 180 ? 12.602 -9.385 -9.887 1.00 81.88 180 MET A N 1
ATOM 1317 C CA . MET A 1 180 ? 12.564 -9.080 -11.321 1.00 81.88 180 MET A CA 1
ATOM 1318 C C . MET A 1 180 ? 13.554 -7.974 -11.697 1.00 81.88 180 MET A C 1
ATOM 1320 O O . MET A 1 180 ? 14.193 -8.057 -12.745 1.00 81.88 180 MET A O 1
ATOM 1324 N N . SER A 1 181 ? 13.760 -6.986 -10.823 1.00 77.06 181 SER A N 1
ATOM 1325 C CA . SER A 1 181 ? 14.755 -5.933 -11.047 1.00 77.06 181 SER A CA 1
ATOM 1326 C C . SER A 1 181 ? 16.196 -6.462 -11.062 1.00 77.06 181 SER A C 1
ATOM 1328 O O . SER A 1 181 ? 17.038 -5.922 -11.776 1.00 77.06 181 SER A O 1
ATOM 1330 N N . LEU A 1 182 ? 16.495 -7.549 -10.334 1.00 78.38 182 LEU A N 1
ATOM 1331 C CA . LEU A 1 182 ? 17.829 -8.166 -10.330 1.00 78.38 182 LEU A CA 1
ATOM 1332 C C . LEU A 1 182 ? 18.187 -8.813 -11.672 1.00 78.38 182 LEU A C 1
ATOM 1334 O O . LEU A 1 182 ? 19.371 -8.932 -11.980 1.00 78.38 182 LEU A O 1
ATOM 1338 N N . ALA A 1 183 ? 17.191 -9.201 -12.472 1.00 75.19 183 ALA A N 1
ATOM 1339 C CA . ALA A 1 183 ? 17.412 -9.738 -13.814 1.00 75.19 183 ALA A CA 1
ATOM 1340 C C . ALA A 1 183 ? 17.850 -8.658 -14.823 1.00 75.19 183 ALA A C 1
ATOM 1342 O O . ALA A 1 183 ? 18.311 -8.983 -15.916 1.00 75.19 183 ALA A O 1
ATOM 1343 N N . VAL A 1 184 ? 17.732 -7.375 -14.466 1.00 71.62 184 VAL A N 1
ATOM 1344 C CA . VAL A 1 184 ? 18.098 -6.244 -15.319 1.00 71.62 184 VAL A CA 1
ATOM 1345 C C . VAL A 1 184 ? 19.462 -5.696 -14.891 1.00 71.62 184 VAL A C 1
ATOM 1347 O O . VAL A 1 184 ? 19.588 -5.008 -13.878 1.00 71.62 184 VAL A O 1
ATOM 1350 N N . SER A 1 185 ? 20.495 -5.921 -15.709 1.00 59.59 185 SER A N 1
ATOM 1351 C CA . SER A 1 185 ? 21.881 -5.482 -15.446 1.00 59.59 185 SER A CA 1
ATOM 1352 C C . SER A 1 185 ? 22.062 -3.962 -15.275 1.00 59.59 185 SER A C 1
ATOM 1354 O O . SER A 1 185 ? 23.115 -3.515 -14.829 1.00 59.59 185 SER A O 1
ATOM 1356 N N . ALA A 1 186 ? 21.051 -3.156 -15.615 1.00 61.50 186 ALA A N 1
ATOM 1357 C CA . ALA A 1 186 ? 21.060 -1.698 -15.484 1.00 61.50 186 ALA A CA 1
ATOM 1358 C C . ALA A 1 186 ? 20.756 -1.182 -14.058 1.00 61.50 186 ALA A C 1
ATOM 1360 O O . ALA A 1 186 ? 20.816 0.027 -13.823 1.00 61.50 186 ALA A O 1
ATOM 1361 N N . VAL A 1 187 ? 20.422 -2.057 -13.100 1.00 60.09 187 VAL A N 1
ATOM 1362 C CA . VAL A 1 187 ? 20.059 -1.654 -11.730 1.00 60.09 187 VAL A CA 1
ATOM 1363 C C . VAL A 1 187 ? 21.305 -1.470 -10.852 1.00 60.09 187 VAL A C 1
ATOM 1365 O O . VAL A 1 187 ? 22.092 -2.392 -10.641 1.00 60.09 187 VAL A O 1
ATOM 1368 N N . THR A 1 188 ? 21.481 -0.265 -10.298 1.00 62.03 188 THR A N 1
ATOM 1369 C CA . THR A 1 188 ? 22.646 0.082 -9.463 1.00 62.03 188 THR A CA 1
ATOM 1370 C C . THR A 1 188 ? 22.581 -0.544 -8.061 1.00 62.03 188 THR A C 1
ATOM 1372 O O . THR A 1 188 ? 21.507 -0.802 -7.516 1.00 62.03 188 THR A O 1
ATOM 1375 N N . THR A 1 189 ? 23.739 -0.751 -7.423 1.00 62.06 189 THR A N 1
ATOM 1376 C CA . THR A 1 189 ? 23.857 -1.315 -6.059 1.00 62.06 189 THR A CA 1
ATOM 1377 C C . THR A 1 189 ? 23.086 -0.515 -5.003 1.00 62.06 189 THR A C 1
ATOM 1379 O O . THR A 1 189 ? 22.498 -1.101 -4.098 1.00 62.06 189 THR A O 1
ATOM 1382 N N . THR A 1 190 ? 22.991 0.809 -5.163 1.00 59.62 190 THR A N 1
ATOM 1383 C CA . THR A 1 190 ? 22.245 1.690 -4.245 1.00 59.62 190 THR A CA 1
ATOM 1384 C C . THR A 1 190 ? 20.727 1.460 -4.278 1.00 59.62 190 THR A C 1
ATOM 1386 O O . THR A 1 190 ? 20.050 1.657 -3.269 1.00 59.62 190 THR A O 1
ATOM 1389 N N . VAL A 1 191 ? 20.171 1.002 -5.409 1.00 60.56 191 VAL A N 1
ATOM 1390 C CA . VAL A 1 191 ? 18.755 0.588 -5.506 1.00 60.56 191 VAL A CA 1
ATOM 1391 C C . VAL A 1 191 ? 18.517 -0.663 -4.660 1.00 60.56 191 VAL A C 1
ATOM 1393 O O . VAL A 1 191 ? 17.506 -0.766 -3.957 1.00 60.56 191 VAL A O 1
ATOM 1396 N N . ARG A 1 192 ? 19.477 -1.594 -4.681 1.00 63.84 192 ARG A N 1
ATOM 1397 C CA . ARG A 1 192 ? 19.370 -2.895 -4.015 1.00 63.84 192 ARG A CA 1
ATOM 1398 C C . ARG A 1 192 ? 19.267 -2.755 -2.496 1.00 63.84 192 ARG A C 1
ATOM 1400 O O . ARG A 1 192 ? 18.343 -3.301 -1.899 1.00 63.84 192 ARG A O 1
ATOM 1407 N N . GLU A 1 193 ? 20.136 -1.951 -1.887 1.00 66.44 193 GLU A N 1
ATOM 1408 C CA . GLU A 1 193 ? 20.122 -1.691 -0.436 1.00 66.44 193 GLU A CA 1
ATOM 1409 C C . GLU A 1 193 ? 18.824 -1.017 0.029 1.00 66.44 193 GLU A C 1
ATOM 1411 O O . GLU A 1 193 ? 18.262 -1.369 1.071 1.00 66.44 193 GLU A O 1
ATOM 1416 N N . SER A 1 194 ? 18.297 -0.084 -0.770 1.00 71.19 194 SER A N 1
ATOM 1417 C CA . SER A 1 194 ? 17.055 0.617 -0.429 1.00 71.19 194 SER A CA 1
ATOM 1418 C C . SER A 1 194 ? 15.833 -0.312 -0.391 1.00 71.19 194 SER A C 1
ATOM 1420 O O . SER A 1 194 ? 14.970 -0.145 0.473 1.00 71.19 194 SER A O 1
ATOM 1422 N N . SER A 1 195 ? 15.804 -1.336 -1.251 1.00 73.25 195 SER A N 1
ATOM 1423 C CA . SER A 1 195 ? 14.709 -2.314 -1.331 1.00 73.25 195 SER A CA 1
ATOM 1424 C C . SER A 1 195 ? 14.675 -3.229 -0.102 1.00 73.25 195 SER A C 1
ATOM 1426 O O . SER A 1 195 ? 13.621 -3.428 0.503 1.00 73.25 195 SER A O 1
ATOM 1428 N N . VAL A 1 196 ? 15.843 -3.720 0.333 1.00 78.44 196 VAL A N 1
ATOM 1429 C CA . VAL A 1 196 ? 15.973 -4.567 1.534 1.00 78.44 196 VAL A CA 1
ATOM 1430 C C . VAL A 1 196 ? 15.542 -3.808 2.786 1.00 78.44 196 VAL A C 1
ATOM 1432 O O . VAL A 1 196 ? 14.786 -4.333 3.604 1.00 78.44 196 VAL A O 1
ATOM 1435 N N . ARG A 1 197 ? 15.959 -2.542 2.921 1.00 80.44 197 ARG A N 1
ATOM 1436 C CA . ARG A 1 197 ? 15.528 -1.690 4.037 1.00 80.44 197 ARG A CA 1
ATOM 1437 C C . ARG A 1 197 ? 14.008 -1.555 4.082 1.00 80.44 197 ARG A C 1
ATOM 1439 O O . ARG A 1 197 ? 13.427 -1.654 5.161 1.00 80.44 197 ARG A O 1
ATOM 1446 N N . THR A 1 198 ? 13.364 -1.336 2.938 1.00 78.25 198 THR A N 1
ATOM 1447 C CA . THR A 1 198 ? 11.903 -1.250 2.873 1.00 78.25 198 THR A CA 1
ATOM 1448 C C . THR A 1 198 ? 11.227 -2.563 3.261 1.00 78.25 198 THR A C 1
ATOM 1450 O O . THR A 1 198 ? 10.275 -2.527 4.038 1.00 78.25 198 THR A O 1
ATOM 1453 N N . LEU A 1 199 ? 11.725 -3.709 2.794 1.00 83.44 199 LEU A N 1
ATOM 1454 C CA . LEU A 1 199 ? 11.189 -5.017 3.186 1.00 83.44 199 LEU A CA 1
ATOM 1455 C C . LEU A 1 199 ? 11.263 -5.222 4.705 1.00 83.44 199 LEU A C 1
ATOM 1457 O O . LEU A 1 199 ? 10.268 -5.598 5.322 1.00 83.44 199 LEU A O 1
ATOM 1461 N N . LEU A 1 200 ? 12.403 -4.905 5.324 1.00 84.94 200 LEU A N 1
ATOM 1462 C CA . LEU A 1 200 ? 12.580 -5.020 6.776 1.00 84.94 200 LEU A CA 1
ATOM 1463 C C . LEU A 1 200 ? 11.633 -4.098 7.555 1.00 84.94 200 LEU A C 1
ATOM 1465 O O . LEU A 1 200 ? 11.045 -4.522 8.549 1.00 84.94 200 LEU A O 1
ATOM 1469 N N . GLN A 1 201 ? 11.447 -2.857 7.098 1.00 81.81 201 GLN A N 1
ATOM 1470 C CA . GLN A 1 201 ? 10.483 -1.922 7.693 1.00 81.81 201 GLN A CA 1
ATOM 1471 C C . GLN A 1 201 ? 9.049 -2.443 7.580 1.00 81.81 201 GLN A C 1
ATOM 1473 O O . GLN A 1 201 ? 8.304 -2.415 8.560 1.00 81.81 201 GLN A O 1
ATOM 1478 N N . GLY A 1 202 ? 8.715 -2.975 6.407 1.00 83.81 202 GLY A N 1
ATOM 1479 C CA . GLY A 1 202 ? 7.498 -3.709 6.092 1.00 83.81 202 GLY A CA 1
ATOM 1480 C C . GLY A 1 202 ? 7.174 -4.817 7.093 1.00 83.81 202 GLY A C 1
ATOM 1481 O O . GLY A 1 202 ? 6.123 -4.825 7.734 1.00 83.81 202 GLY A O 1
ATOM 1482 N N . VAL A 1 203 ? 8.120 -5.740 7.265 1.00 87.94 203 VAL A N 1
ATOM 1483 C CA . VAL A 1 203 ? 8.000 -6.878 8.186 1.00 87.94 203 VAL A CA 1
ATOM 1484 C C . VAL A 1 203 ? 7.888 -6.408 9.635 1.00 87.94 203 VAL A C 1
ATOM 1486 O O . VAL A 1 203 ? 7.024 -6.888 10.370 1.00 87.94 203 VAL A O 1
ATOM 1489 N N . ALA A 1 204 ? 8.713 -5.444 10.050 1.00 85.81 204 ALA A N 1
ATOM 1490 C CA . ALA A 1 204 ? 8.686 -4.921 11.412 1.00 85.81 204 ALA A CA 1
ATOM 1491 C C . ALA A 1 204 ? 7.334 -4.281 11.745 1.00 85.81 204 ALA A C 1
ATOM 1493 O O . ALA A 1 204 ? 6.747 -4.559 12.792 1.00 85.81 204 ALA A O 1
ATOM 1494 N N . GLY A 1 205 ? 6.798 -3.453 10.853 1.00 83.38 205 GLY A N 1
ATOM 1495 C CA . GLY A 1 205 ? 5.509 -2.836 11.110 1.00 83.38 205 GLY A CA 1
ATOM 1496 C C . GLY A 1 205 ? 4.331 -3.805 10.953 1.00 83.38 205 GLY A C 1
ATOM 1497 O O . GLY A 1 205 ? 3.358 -3.649 11.686 1.00 83.38 205 GLY A O 1
ATOM 1498 N N . LEU A 1 206 ? 4.422 -4.845 10.111 1.00 87.62 206 LEU A N 1
ATOM 1499 C CA . LEU A 1 206 ? 3.455 -5.951 10.111 1.00 87.62 206 LEU A CA 1
ATOM 1500 C C . LEU A 1 206 ? 3.462 -6.682 11.456 1.00 87.62 206 LEU A C 1
ATOM 1502 O O . LEU A 1 206 ? 2.397 -6.972 11.992 1.00 87.62 206 LEU A O 1
ATOM 1506 N N . ALA A 1 207 ? 4.636 -6.946 12.030 1.00 88.50 207 ALA A N 1
ATOM 1507 C CA . ALA A 1 207 ? 4.738 -7.588 13.335 1.00 88.50 207 ALA A CA 1
ATOM 1508 C C . ALA A 1 207 ? 4.103 -6.718 14.430 1.00 88.50 207 ALA A C 1
ATOM 1510 O O . ALA A 1 207 ? 3.270 -7.208 15.190 1.00 88.50 207 ALA A O 1
ATOM 1511 N N . ILE A 1 208 ? 4.430 -5.423 14.473 1.00 87.25 208 ILE A N 1
ATOM 1512 C CA . ILE A 1 208 ? 3.915 -4.484 15.482 1.00 87.25 208 ILE A CA 1
ATOM 1513 C C . ILE A 1 208 ? 2.400 -4.297 15.341 1.00 87.25 208 ILE A C 1
ATOM 1515 O O . ILE A 1 208 ? 1.643 -4.505 16.290 1.00 87.25 208 ILE A O 1
ATOM 1519 N N . TRP A 1 209 ? 1.936 -3.900 14.158 1.00 88.75 209 TRP A N 1
ATOM 1520 C CA . TRP A 1 209 ? 0.528 -3.574 13.953 1.00 88.75 209 TRP A CA 1
ATOM 1521 C C . TRP A 1 209 ? -0.342 -4.806 13.787 1.00 88.75 209 TRP A C 1
ATOM 1523 O O . TRP A 1 209 ? -1.468 -4.805 14.271 1.00 88.75 209 TRP A O 1
ATOM 1533 N N . GLY A 1 210 ? 0.165 -5.867 13.163 1.00 88.38 210 GLY A N 1
ATOM 1534 C CA . GLY A 1 210 ? -0.541 -7.138 13.043 1.00 88.38 210 GLY A CA 1
ATOM 1535 C C . GLY A 1 210 ? -0.828 -7.744 14.413 1.00 88.38 210 GLY A C 1
ATOM 1536 O O . GLY A 1 210 ? -1.979 -8.067 14.703 1.00 88.38 210 GLY A O 1
ATOM 1537 N N . THR A 1 211 ? 0.168 -7.811 15.306 1.00 89.38 211 THR A N 1
ATOM 1538 C CA . THR A 1 211 ? -0.074 -8.278 16.685 1.00 89.38 211 THR A CA 1
ATOM 1539 C C . THR A 1 211 ? -1.012 -7.345 17.448 1.00 89.38 211 THR A C 1
ATOM 1541 O O . THR A 1 211 ? -1.938 -7.823 18.104 1.00 89.38 211 THR A O 1
ATOM 1544 N N . TYR A 1 212 ? -0.854 -6.022 17.321 1.00 89.75 212 TYR A N 1
ATOM 1545 C CA . TYR A 1 212 ? -1.774 -5.060 17.934 1.00 89.75 212 TYR A CA 1
ATOM 1546 C C . TYR A 1 212 ? -3.222 -5.256 17.462 1.00 89.75 212 TYR A C 1
ATOM 1548 O O . TYR A 1 212 ? -4.137 -5.304 18.284 1.00 89.75 212 TYR A O 1
ATOM 1556 N N . LEU A 1 213 ? -3.441 -5.395 16.155 1.00 89.31 213 LEU A N 1
ATOM 1557 C CA . LEU A 1 213 ? -4.765 -5.552 15.558 1.00 89.31 213 LEU A CA 1
ATOM 1558 C C . LEU A 1 213 ? -5.445 -6.861 15.964 1.00 89.31 213 LEU A C 1
ATOM 1560 O O . LEU A 1 213 ? -6.662 -6.876 16.139 1.00 89.31 213 LEU A O 1
ATOM 1564 N N . MET A 1 214 ? -4.679 -7.934 16.152 1.00 89.88 214 MET A N 1
ATOM 1565 C CA . MET A 1 214 ? -5.226 -9.245 16.505 1.00 89.88 214 MET A CA 1
ATOM 1566 C C . MET A 1 214 ? -5.450 -9.421 18.012 1.00 89.88 214 MET A C 1
ATOM 1568 O O . MET A 1 214 ? -6.423 -10.055 18.411 1.00 89.88 214 MET A O 1
ATOM 1572 N N . CYS A 1 215 ? -4.586 -8.852 18.859 1.00 87.50 215 CYS A N 1
ATOM 1573 C CA . CYS A 1 215 ? -4.617 -9.101 20.306 1.00 87.50 215 CYS A CA 1
ATOM 1574 C C . CYS A 1 215 ? -5.286 -7.980 21.124 1.00 87.50 215 CYS A C 1
ATOM 1576 O O . CYS A 1 215 ? -5.640 -8.179 22.289 1.00 87.50 215 CYS A O 1
ATOM 1578 N N . SER A 1 216 ? -5.457 -6.778 20.567 1.00 87.62 216 SER A N 1
ATOM 1579 C CA . SER A 1 216 ? -5.956 -5.626 21.326 1.00 87.62 216 SER A CA 1
ATOM 1580 C C . SER A 1 216 ? -7.458 -5.704 21.606 1.00 87.62 216 SER A C 1
ATOM 1582 O O . SER A 1 216 ? -8.289 -5.614 20.700 1.00 87.62 216 SER A O 1
ATOM 1584 N N . ARG A 1 217 ? -7.828 -5.701 22.897 1.00 85.00 217 ARG A N 1
ATOM 1585 C CA . ARG A 1 217 ? -9.230 -5.570 23.349 1.00 85.00 217 ARG A CA 1
ATOM 1586 C C . ARG A 1 217 ? -9.914 -4.311 22.808 1.00 85.00 217 ARG A C 1
ATOM 1588 O O . ARG A 1 217 ? -11.127 -4.303 22.631 1.00 85.00 217 ARG A O 1
ATOM 1595 N N . ARG A 1 218 ? -9.159 -3.233 22.552 1.00 86.06 218 ARG A N 1
ATOM 1596 C CA . ARG A 1 218 ? -9.709 -1.997 21.973 1.00 86.06 218 ARG A CA 1
ATOM 1597 C C . ARG A 1 218 ? -10.121 -2.211 20.519 1.00 86.06 218 ARG A C 1
ATOM 1599 O O . ARG A 1 218 ? -11.218 -1.810 20.158 1.00 86.06 218 ARG A O 1
ATOM 1606 N N . VAL A 1 219 ? -9.278 -2.864 19.720 1.00 84.62 219 VAL A N 1
ATOM 1607 C CA . VAL A 1 219 ? -9.579 -3.175 18.313 1.00 84.62 219 VAL A CA 1
ATOM 1608 C C . VAL A 1 219 ? -10.798 -4.094 18.241 1.00 84.62 219 VAL A C 1
ATOM 1610 O O . VAL A 1 219 ? -11.754 -3.765 17.544 1.00 84.62 219 VAL A O 1
ATOM 1613 N N . ALA A 1 220 ? -10.830 -5.148 19.062 1.00 83.56 220 ALA A N 1
ATOM 1614 C CA . ALA A 1 220 ? -11.970 -6.063 19.144 1.00 83.56 220 ALA A CA 1
ATOM 1615 C C . A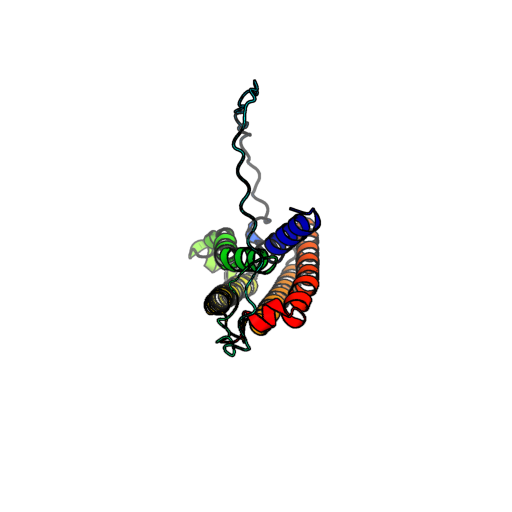LA A 1 220 ? -13.295 -5.366 19.510 1.00 83.56 220 ALA A C 1
ATOM 1617 O O . ALA A 1 220 ? -14.345 -5.776 19.037 1.00 83.56 220 ALA A O 1
ATOM 1618 N N . ARG A 1 221 ? -13.262 -4.301 20.325 1.00 85.69 221 ARG A N 1
ATOM 1619 C CA . ARG A 1 221 ? -14.461 -3.515 20.672 1.00 85.69 221 ARG A CA 1
ATOM 1620 C C . ARG A 1 221 ? -14.834 -2.473 19.616 1.00 85.69 221 ARG A C 1
ATOM 1622 O O . ARG A 1 221 ? -16.007 -2.146 19.483 1.00 85.69 221 ARG A O 1
ATOM 1629 N N . THR A 1 222 ? -13.864 -1.904 18.902 1.00 85.38 222 THR A N 1
ATOM 1630 C CA . THR A 1 222 ? -14.125 -0.864 17.894 1.00 85.38 222 THR A CA 1
ATOM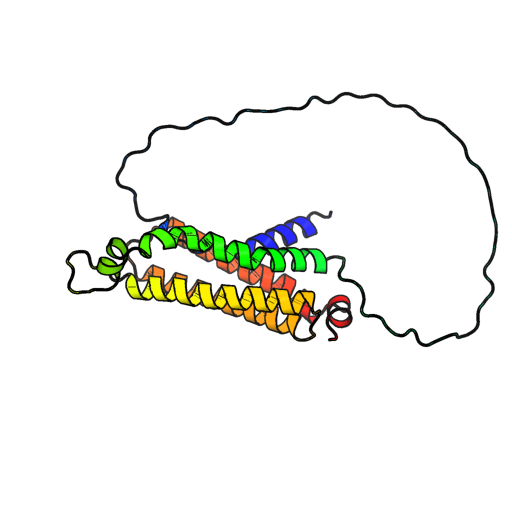 1631 C C . THR A 1 222 ? -14.635 -1.454 16.579 1.00 85.38 222 THR A C 1
ATOM 1633 O O . THR A 1 222 ? -15.534 -0.868 15.981 1.00 85.38 222 THR A O 1
ATOM 1636 N N . PHE A 1 223 ? -14.091 -2.591 16.137 1.00 85.62 223 PHE A N 1
ATOM 1637 C CA . PHE A 1 223 ? -14.402 -3.218 14.847 1.00 85.62 223 PHE A CA 1
ATOM 1638 C C . PHE A 1 223 ? -15.378 -4.386 15.008 1.00 85.62 223 PHE A C 1
ATOM 1640 O O . PHE A 1 223 ? -14.997 -5.548 14.903 1.00 85.62 223 PHE A O 1
ATOM 1647 N N . VAL A 1 224 ? -16.640 -4.068 15.289 1.00 82.38 224 VAL A N 1
ATOM 1648 C CA . VAL A 1 224 ? -17.697 -5.059 15.581 1.00 82.38 224 VAL A CA 1
ATOM 1649 C C . VAL A 1 224 ? -18.810 -5.111 14.528 1.00 82.38 224 VAL A C 1
ATOM 1651 O O . VAL A 1 224 ? -19.726 -5.915 14.657 1.00 82.38 224 VAL A O 1
ATOM 1654 N N . ARG A 1 225 ? -18.752 -4.253 13.501 1.00 75.56 225 ARG A N 1
ATOM 1655 C CA . ARG A 1 225 ? -19.777 -4.118 12.448 1.00 75.56 225 ARG A CA 1
ATOM 1656 C C . ARG A 1 225 ? -19.466 -4.958 11.202 1.00 75.56 225 ARG A C 1
ATOM 1658 O O . ARG A 1 225 ? -20.337 -5.060 10.311 1.00 75.56 225 ARG A O 1
#

Sequence (225 aa):
MNWLGVLVLLASLGLGGGVSGWAYRLRPAAGSPPTAAPLALAPDPLGVAASELAGTSAATGFPTPAGPAAESESTPPKIGGWLYLLGVGVAFTPARILFGWAPLWKYLGLEAWAPVTHPALPAYHGLGPILLLELGGNGILLVGSILILVLFLQRRSSFPRAWIAFIVTSLVFLLVDHVMSLAVSAVTTTVRESSVRTLLQGVAGLAIWGTYLMCSRRVARTFVR